Protein AF-A0A163ITI0-F1 (afdb_monomer)

Structure (mmCIF, N/CA/C/O backbone):
data_AF-A0A163ITI0-F1
#
_entry.id   AF-A0A163ITI0-F1
#
loop_
_atom_site.group_PDB
_atom_site.id
_atom_site.type_symbol
_atom_site.label_atom_id
_atom_site.label_alt_id
_atom_site.label_comp_id
_atom_site.label_asym_id
_atom_site.label_entity_id
_atom_site.label_seq_id
_atom_site.pdbx_PDB_ins_code
_atom_site.Cartn_x
_atom_site.Cartn_y
_atom_site.Cartn_z
_atom_site.occupancy
_atom_site.B_iso_or_equiv
_atom_site.auth_seq_id
_atom_site.auth_comp_id
_atom_site.auth_asym_id
_atom_site.auth_atom_id
_atom_site.pdbx_PDB_model_num
ATOM 1 N N . MET A 1 1 ? -30.152 53.449 -7.525 1.00 44.97 1 MET A N 1
ATOM 2 C CA . MET A 1 1 ? -28.685 53.361 -7.345 1.00 44.97 1 MET A CA 1
ATOM 3 C C . MET A 1 1 ? -28.469 52.779 -5.957 1.00 44.97 1 MET A C 1
ATOM 5 O O . MET A 1 1 ? -28.948 53.394 -5.026 1.00 44.97 1 MET A O 1
ATOM 9 N N . SER A 1 2 ? -27.952 51.583 -5.714 1.00 42.44 2 SER A N 1
ATOM 10 C CA . SER A 1 2 ? -26.954 50.768 -6.407 1.00 42.44 2 SER A CA 1
ATOM 11 C C . SER A 1 2 ? -27.201 49.294 -6.042 1.00 42.44 2 SER A C 1
ATOM 13 O O . SER A 1 2 ? -27.380 48.952 -4.875 1.00 42.44 2 SER A O 1
ATOM 15 N N . SER A 1 3 ? -27.246 48.416 -7.046 1.00 41.78 3 SER A N 1
ATOM 16 C CA . SER A 1 3 ? -27.385 46.971 -6.859 1.00 41.78 3 SER A CA 1
ATOM 17 C C . SER A 1 3 ? -26.007 46.345 -6.651 1.00 41.78 3 SER A C 1
ATOM 19 O O . SER A 1 3 ? -25.141 46.485 -7.514 1.00 41.78 3 SER A O 1
ATOM 21 N N . ILE A 1 4 ? -25.803 45.619 -5.556 1.00 54.38 4 ILE A N 1
ATOM 22 C CA . ILE A 1 4 ? -24.587 44.826 -5.344 1.00 54.38 4 ILE A CA 1
ATOM 23 C C . ILE A 1 4 ? -24.942 43.363 -5.613 1.00 54.38 4 ILE A C 1
ATOM 25 O O . ILE A 1 4 ? -25.460 42.658 -4.750 1.00 54.38 4 ILE A O 1
ATOM 29 N N . GLN A 1 5 ? -24.688 42.920 -6.844 1.00 51.12 5 GLN A N 1
ATOM 30 C CA . GLN A 1 5 ? -24.720 41.511 -7.226 1.00 51.12 5 GLN A CA 1
ATOM 31 C C . GLN A 1 5 ? -23.433 40.840 -6.728 1.00 51.12 5 GLN A C 1
ATOM 33 O O . GLN A 1 5 ? -22.336 41.177 -7.168 1.00 51.12 5 GLN A O 1
ATOM 38 N N . ARG A 1 6 ? -23.556 39.886 -5.799 1.00 49.84 6 ARG A N 1
ATOM 39 C CA . ARG A 1 6 ? -22.459 38.980 -5.435 1.00 49.84 6 ARG A CA 1
ATOM 40 C C . ARG A 1 6 ? -22.472 37.796 -6.394 1.00 49.84 6 ARG A C 1
ATOM 42 O O . ARG A 1 6 ? -23.359 36.951 -6.330 1.00 49.84 6 ARG A O 1
ATOM 49 N N . ILE A 1 7 ? -21.474 37.741 -7.266 1.00 50.31 7 ILE A N 1
ATOM 50 C CA . ILE A 1 7 ? -21.169 36.568 -8.083 1.00 50.31 7 ILE A CA 1
ATOM 51 C C . ILE A 1 7 ? -20.469 35.558 -7.169 1.00 50.31 7 ILE A C 1
ATOM 53 O O . ILE A 1 7 ? -19.332 35.766 -6.753 1.00 50.31 7 ILE A O 1
ATOM 57 N N . ALA A 1 8 ? -21.169 34.478 -6.824 1.00 44.38 8 ALA A N 1
ATOM 58 C CA . ALA A 1 8 ? -20.581 33.320 -6.168 1.00 44.38 8 ALA A CA 1
ATOM 59 C C . ALA A 1 8 ? -19.829 32.488 -7.217 1.00 44.38 8 ALA A C 1
ATOM 61 O O . ALA A 1 8 ? -20.427 31.767 -8.016 1.00 44.38 8 ALA A O 1
ATOM 62 N N . SER A 1 9 ? -18.505 32.606 -7.237 1.00 53.34 9 SER A N 1
ATOM 63 C CA . SER A 1 9 ? -17.616 31.758 -8.023 1.00 53.34 9 SER A CA 1
ATOM 64 C C . SER A 1 9 ? -17.445 30.404 -7.326 1.00 53.34 9 SER A C 1
ATOM 66 O O . SER A 1 9 ? -16.703 30.252 -6.357 1.00 53.34 9 SER A O 1
ATOM 68 N N . ALA A 1 10 ? -18.149 29.390 -7.829 1.00 44.25 10 ALA A N 1
ATOM 69 C CA . ALA A 1 10 ? -17.971 28.001 -7.423 1.00 44.25 10 ALA A CA 1
ATOM 70 C C . ALA A 1 10 ? -16.633 27.465 -7.961 1.00 44.25 10 ALA A C 1
ATOM 72 O O . ALA A 1 10 ? -16.550 26.905 -9.056 1.00 44.25 10 ALA A O 1
ATOM 73 N N . CYS A 1 11 ? -15.568 27.652 -7.184 1.00 44.47 11 CYS A N 1
ATOM 74 C CA . CYS A 1 11 ? -14.268 27.049 -7.441 1.00 44.47 11 CYS A CA 1
ATOM 75 C C . CYS A 1 11 ? -14.352 25.552 -7.095 1.00 44.47 11 CYS A C 1
ATOM 77 O O . CYS A 1 11 ? -14.373 25.167 -5.925 1.00 44.47 11 CYS A O 1
ATOM 79 N N . ARG A 1 12 ? -14.473 24.700 -8.120 1.00 46.91 12 ARG A N 1
ATOM 80 C CA . ARG A 1 12 ? -14.501 23.238 -7.973 1.00 46.91 12 ARG A CA 1
ATOM 81 C C . ARG A 1 12 ? -13.137 22.766 -7.483 1.00 46.91 12 ARG A C 1
ATOM 83 O O . ARG A 1 12 ? -12.190 22.640 -8.252 1.00 46.91 12 ARG A O 1
ATOM 90 N N . HIS A 1 13 ? -13.052 22.510 -6.186 1.00 45.22 13 HIS A N 1
ATOM 91 C CA . HIS A 1 13 ? -11.902 21.889 -5.555 1.00 45.22 13 HIS A CA 1
ATOM 92 C C . HIS A 1 13 ? -11.850 20.416 -5.985 1.00 45.22 13 HIS A C 1
ATOM 94 O O . HIS A 1 13 ? -12.590 19.570 -5.483 1.00 45.22 13 HIS A O 1
ATOM 100 N N . THR A 1 14 ? -11.004 20.101 -6.964 1.00 48.88 14 THR A N 1
ATOM 101 C CA . THR A 1 14 ? -10.663 18.723 -7.320 1.00 48.88 14 THR A CA 1
ATOM 102 C C . THR A 1 14 ? -9.902 18.091 -6.158 1.00 48.88 14 THR A C 1
ATOM 104 O O . THR A 1 14 ? -8.686 18.245 -6.043 1.00 48.88 14 THR A O 1
ATOM 107 N N . GLN A 1 15 ? -10.620 17.383 -5.283 1.00 42.44 15 GLN A N 1
ATOM 108 C CA . GLN A 1 15 ? -10.030 16.490 -4.290 1.00 42.44 15 GLN A CA 1
ATOM 109 C C . GLN A 1 15 ? -9.325 15.341 -5.015 1.00 42.44 15 GLN A C 1
ATOM 111 O O . GLN A 1 15 ? -9.915 14.309 -5.338 1.00 42.44 15 GLN A O 1
ATOM 116 N N . TRP A 1 16 ? -8.027 15.504 -5.242 1.00 42.72 16 TRP A N 1
ATOM 117 C CA . TRP A 1 16 ? -7.148 14.363 -5.418 1.00 42.72 16 TRP A CA 1
ATOM 118 C C . TRP A 1 16 ? -7.155 13.602 -4.096 1.00 42.72 16 TRP A C 1
ATOM 120 O O . TRP A 1 16 ? -6.508 14.007 -3.130 1.00 42.72 16 TRP A O 1
ATOM 130 N N . LYS A 1 17 ? -7.928 12.510 -4.041 1.00 43.97 17 LYS A N 1
ATOM 131 C CA . LYS A 1 17 ? -7.795 11.485 -3.006 1.00 4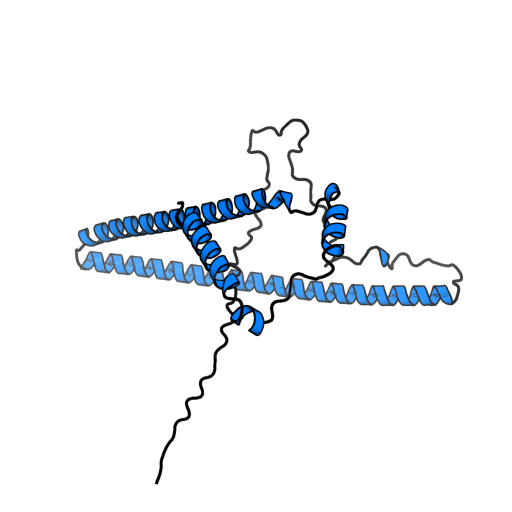3.97 17 LYS A CA 1
ATOM 132 C C . LYS A 1 17 ? -6.342 11.025 -3.020 1.00 43.97 17 LYS A C 1
ATOM 134 O O . LYS A 1 17 ? -5.954 10.177 -3.824 1.00 43.97 17 LYS A O 1
ATOM 139 N N . GLN A 1 18 ? -5.543 11.594 -2.123 1.00 46.53 18 GLN A N 1
ATOM 140 C CA . GLN A 1 18 ? -4.297 10.991 -1.701 1.00 46.53 18 GLN A CA 1
ATOM 141 C C . GLN A 1 18 ? -4.682 9.612 -1.178 1.00 46.53 18 GLN A C 1
ATOM 143 O O . GLN A 1 18 ? -5.297 9.476 -0.121 1.00 46.53 18 GLN A O 1
ATOM 148 N N . ARG A 1 19 ? -4.397 8.575 -1.973 1.00 42.09 19 ARG A N 1
ATOM 149 C CA . ARG A 1 19 ? -4.328 7.218 -1.450 1.00 42.09 19 ARG A CA 1
ATOM 150 C C . ARG A 1 19 ? -3.313 7.303 -0.327 1.00 42.09 19 ARG A C 1
ATOM 152 O O . ARG A 1 19 ? -2.129 7.498 -0.595 1.00 42.09 19 ARG A O 1
ATOM 159 N N . GLY A 1 20 ? -3.803 7.240 0.906 1.00 35.75 20 GLY A N 1
ATOM 160 C CA . GLY A 1 20 ? -2.971 7.074 2.076 1.00 35.75 20 GLY A CA 1
ATOM 161 C C . GLY A 1 20 ? -2.151 5.817 1.858 1.00 35.75 20 GLY A C 1
ATOM 162 O O . GLY A 1 20 ? -2.625 4.707 2.079 1.00 35.75 20 GLY A O 1
ATOM 163 N N . PHE A 1 21 ? -0.918 5.992 1.391 1.00 39.75 21 PHE A N 1
ATOM 164 C CA . PHE A 1 21 ? 0.147 5.097 1.774 1.00 39.75 21 PHE A CA 1
ATOM 165 C C . PHE A 1 21 ? 0.233 5.268 3.280 1.00 39.75 21 PHE A C 1
ATOM 167 O O . PHE A 1 21 ? 0.839 6.217 3.773 1.00 39.75 21 PHE A O 1
ATOM 174 N N . SER A 1 22 ? -0.459 4.391 4.006 1.00 39.81 22 SER A N 1
ATOM 175 C CA . SER A 1 22 ? -0.155 4.154 5.401 1.00 39.81 22 SER A CA 1
ATOM 176 C C . SER A 1 22 ? 1.344 3.904 5.446 1.00 39.81 22 SER A C 1
ATOM 178 O O . SER A 1 22 ? 1.828 2.872 4.973 1.00 39.81 22 SER A O 1
ATOM 180 N N . SER A 1 23 ? 2.087 4.877 5.961 1.00 40.44 23 SER A N 1
ATOM 181 C CA . SER A 1 23 ? 3.440 4.682 6.437 1.00 40.44 23 SER A CA 1
ATOM 182 C C . SER A 1 23 ? 3.335 3.787 7.668 1.00 40.44 23 SER A C 1
ATOM 184 O O . SER A 1 23 ? 3.513 4.225 8.801 1.00 40.44 23 SER A O 1
ATOM 186 N N . THR A 1 24 ? 3.017 2.510 7.453 1.00 38.66 24 THR A N 1
ATOM 187 C CA . THR A 1 24 ? 3.634 1.472 8.259 1.00 38.66 24 THR A CA 1
ATOM 188 C C . THR A 1 24 ? 5.115 1.734 8.108 1.00 38.66 24 THR A C 1
ATOM 190 O O . THR A 1 24 ? 5.678 1.540 7.028 1.00 38.66 24 THR A O 1
ATOM 193 N N . SER A 1 25 ? 5.711 2.272 9.169 1.00 38.50 25 SER A N 1
ATOM 194 C CA . SER A 1 25 ? 7.125 2.117 9.437 1.00 38.50 25 SER A CA 1
ATOM 195 C C . SER A 1 25 ? 7.446 0.671 9.093 1.00 38.50 25 SER A C 1
ATOM 197 O O . SER A 1 25 ? 7.033 -0.251 9.798 1.00 38.50 25 SER A O 1
ATOM 199 N N . ILE A 1 26 ? 8.106 0.462 7.958 1.00 40.72 26 ILE A N 1
ATOM 200 C CA . ILE A 1 26 ? 8.794 -0.786 7.689 1.00 40.72 26 ILE A CA 1
ATOM 201 C C . ILE A 1 26 ? 9.968 -0.729 8.660 1.00 40.72 26 ILE A C 1
ATOM 203 O O . ILE A 1 26 ? 11.090 -0.391 8.286 1.00 40.72 26 ILE A O 1
ATOM 207 N N . SER A 1 27 ? 9.689 -0.983 9.943 1.00 39.75 27 SER A N 1
ATOM 208 C CA . SER A 1 27 ? 10.695 -1.521 10.825 1.00 39.75 27 SER A CA 1
ATOM 209 C C . SER A 1 27 ? 11.109 -2.796 10.117 1.00 39.75 27 SER A C 1
ATOM 211 O O . SER A 1 27 ? 10.376 -3.776 10.000 1.00 39.75 27 SER A O 1
ATOM 213 N N . LEU A 1 28 ? 12.282 -2.721 9.509 1.00 40.09 28 LEU A N 1
ATOM 214 C CA . LEU A 1 28 ? 12.970 -3.823 8.876 1.00 40.09 28 LEU A CA 1
ATOM 215 C C . LEU A 1 28 ? 13.436 -4.797 9.972 1.00 40.09 28 LEU A C 1
ATOM 217 O O . LEU A 1 28 ? 14.575 -5.245 9.969 1.00 40.09 28 LEU A O 1
ATOM 221 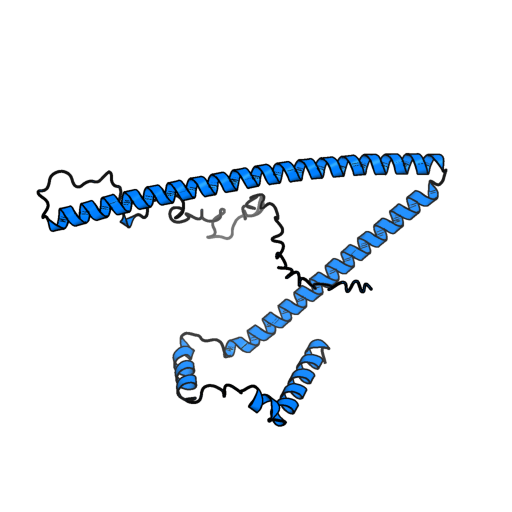N N . GLN A 1 29 ? 12.541 -5.212 10.873 1.00 41.09 29 GLN A N 1
ATOM 222 C CA . GLN A 1 29 ? 12.529 -6.599 11.290 1.00 41.09 29 GLN A CA 1
ATOM 223 C C . GLN A 1 29 ? 12.143 -7.381 10.037 1.00 41.09 29 GLN A C 1
ATOM 225 O O . GLN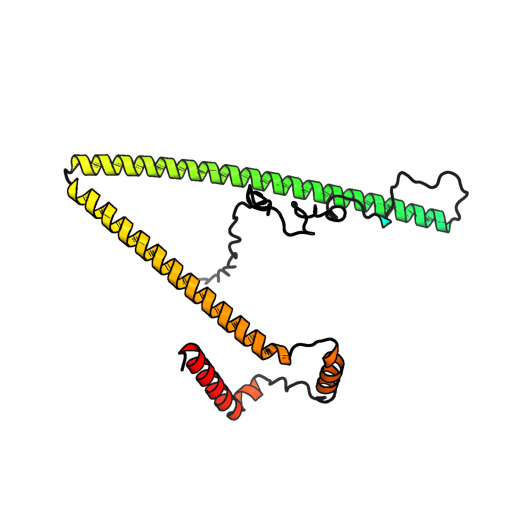 A 1 29 ? 10.996 -7.752 9.807 1.00 41.09 29 GLN A O 1
ATOM 230 N N . LYS A 1 30 ? 13.149 -7.620 9.185 1.00 49.00 30 LYS A N 1
ATOM 231 C CA . LYS A 1 30 ? 13.245 -8.891 8.483 1.00 49.00 30 LYS A CA 1
ATOM 232 C C . LYS A 1 30 ? 13.014 -9.933 9.569 1.00 49.00 30 LYS A C 1
ATOM 234 O O . LYS A 1 30 ? 13.948 -10.271 10.288 1.00 49.00 30 LYS A O 1
ATOM 239 N N . GLN A 1 31 ? 11.772 -10.379 9.718 1.00 49.03 31 GLN A N 1
ATOM 240 C CA . GLN A 1 31 ? 11.495 -11.685 10.267 1.00 49.03 31 GLN A CA 1
ATOM 241 C C . GLN A 1 31 ? 12.322 -12.609 9.386 1.00 49.03 31 GLN A C 1
ATOM 243 O O . GLN A 1 31 ? 12.009 -12.839 8.216 1.00 49.03 31 GLN A O 1
ATOM 248 N N . GLN A 1 32 ? 13.494 -12.980 9.891 1.00 53.38 32 GLN A N 1
ATOM 249 C CA . GLN A 1 32 ? 14.241 -14.078 9.339 1.00 53.38 32 GLN A CA 1
ATOM 250 C C . GLN A 1 32 ? 13.249 -15.227 9.447 1.00 53.38 32 GLN A C 1
ATOM 252 O O . GLN A 1 32 ? 12.854 -15.597 10.547 1.00 53.38 32 GLN A O 1
ATOM 257 N N . GLN A 1 33 ? 12.740 -15.689 8.307 1.00 60.38 33 GLN A N 1
ATOM 258 C CA . GLN A 1 33 ? 11.989 -16.932 8.220 1.00 60.38 33 GLN A CA 1
ATOM 259 C C . GLN A 1 33 ? 12.988 -18.054 8.511 1.00 60.38 33 GLN A C 1
ATOM 261 O O . GLN A 1 33 ? 13.465 -18.735 7.609 1.00 60.38 33 GLN A O 1
ATOM 266 N N . GLN A 1 34 ? 13.433 -18.121 9.758 1.00 68.25 34 GLN A N 1
ATOM 267 C CA . GLN A 1 34 ? 14.149 -19.242 10.315 1.00 68.25 34 GLN A CA 1
ATOM 268 C C . GLN A 1 34 ? 13.091 -20.230 10.777 1.00 68.25 34 GLN A C 1
ATOM 270 O O . GLN A 1 34 ? 11.987 -19.844 11.178 1.00 68.25 34 GLN A O 1
ATOM 275 N N . TYR A 1 35 ? 13.423 -21.510 10.694 1.00 79.25 35 TYR A N 1
ATOM 276 C CA . TYR A 1 35 ? 12.679 -22.511 11.436 1.00 79.25 35 TYR A CA 1
ATOM 277 C C . TYR A 1 35 ? 12.700 -22.113 12.918 1.00 79.25 35 TYR A C 1
ATOM 279 O O . TYR A 1 35 ? 13.694 -21.563 13.398 1.00 79.25 35 TYR A O 1
ATOM 287 N N . GLY A 1 36 ? 11.577 -22.308 13.614 1.00 79.69 36 GLY A N 1
ATOM 288 C CA . GLY A 1 36 ? 11.498 -22.014 15.043 1.00 79.69 36 GLY A CA 1
ATOM 289 C C . GLY A 1 36 ? 12.604 -22.746 15.803 1.00 79.69 36 GLY A C 1
ATOM 290 O O . GLY A 1 36 ? 13.031 -23.826 15.396 1.00 79.69 36 GLY A O 1
ATOM 291 N N . GLU A 1 37 ? 13.081 -22.155 16.894 1.00 82.50 37 GLU A N 1
ATOM 292 C CA . GLU A 1 37 ? 14.122 -22.749 17.734 1.00 82.50 37 GLU A CA 1
ATOM 293 C C . GLU A 1 37 ? 13.729 -24.187 18.135 1.00 82.50 37 GLU A C 1
ATOM 295 O O . GLU A 1 37 ? 12.633 -24.422 18.642 1.00 82.50 37 GLU A O 1
ATOM 300 N N . GLY A 1 38 ? 14.584 -25.169 17.822 1.00 83.75 38 GLY A N 1
ATOM 301 C CA . GLY A 1 38 ? 14.320 -26.598 18.053 1.00 83.75 38 GLY A CA 1
ATOM 302 C C . GLY A 1 38 ? 13.661 -27.368 16.896 1.00 83.75 38 GLY A C 1
ATOM 303 O O . GLY A 1 38 ? 13.573 -28.593 16.968 1.00 83.75 38 GLY A O 1
ATOM 304 N N . PHE A 1 39 ? 13.252 -26.708 15.807 1.00 83.31 39 PHE A N 1
ATOM 305 C CA . PHE A 1 39 ? 12.750 -27.385 14.605 1.00 83.31 39 PHE A CA 1
ATOM 306 C C . PHE A 1 39 ? 13.846 -27.528 13.548 1.00 83.31 39 PHE A C 1
ATOM 308 O O . PHE A 1 39 ? 14.354 -26.541 13.020 1.00 83.31 39 PHE A O 1
ATOM 315 N N . ALA A 1 40 ? 14.184 -28.773 13.207 1.00 84.00 40 ALA A N 1
ATOM 316 C CA . ALA A 1 40 ? 15.111 -29.059 12.119 1.00 84.00 40 ALA A CA 1
ATOM 317 C C . A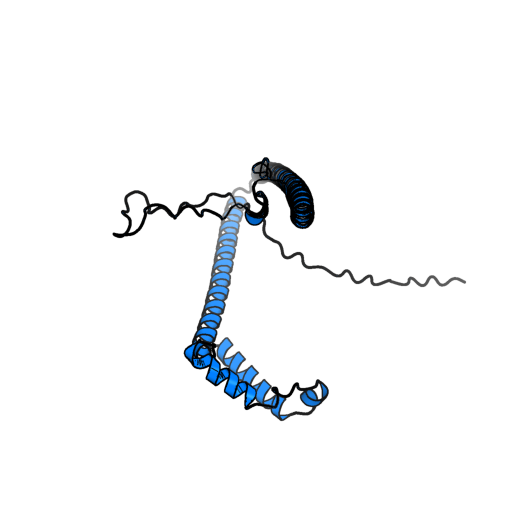LA A 1 40 ? 14.452 -28.785 10.750 1.00 84.00 40 ALA A C 1
ATOM 319 O O . ALA A 1 40 ? 13.269 -29.094 10.563 1.00 84.00 40 ALA A O 1
ATOM 320 N N . PRO A 1 41 ? 15.201 -28.252 9.769 1.00 85.62 41 PRO A N 1
ATOM 321 C CA . PRO A 1 41 ? 14.702 -28.072 8.415 1.00 85.62 41 PRO A CA 1
ATOM 322 C C . PRO A 1 41 ? 14.396 -29.440 7.773 1.00 85.62 41 PRO A C 1
ATOM 324 O O . PRO A 1 41 ? 15.043 -30.446 8.090 1.00 85.62 41 PRO A O 1
ATOM 327 N N . PRO A 1 42 ? 13.467 -29.507 6.805 1.00 87.94 42 PRO A N 1
ATOM 328 C CA . PRO A 1 42 ? 13.273 -30.701 5.991 1.00 87.94 42 PRO A CA 1
ATOM 329 C C . PRO A 1 42 ? 14.582 -31.109 5.302 1.00 87.94 42 PRO A C 1
ATOM 331 O O . PRO A 1 42 ? 15.342 -30.252 4.841 1.00 87.94 42 PRO A O 1
ATOM 334 N N . LYS A 1 43 ? 14.840 -32.420 5.189 1.00 86.81 43 LYS A N 1
ATOM 335 C CA . LYS A 1 43 ? 16.047 -32.949 4.530 1.00 86.81 43 LYS A CA 1
ATOM 336 C C . LYS A 1 43 ? 16.184 -32.350 3.120 1.00 86.81 43 LYS A C 1
ATOM 338 O O . LYS A 1 43 ? 15.293 -32.510 2.293 1.00 86.81 43 LYS A O 1
ATOM 343 N N . GLY A 1 44 ? 17.296 -31.657 2.862 1.00 84.50 44 GLY A N 1
ATOM 344 C CA . GLY A 1 44 ? 17.583 -30.986 1.584 1.00 84.50 44 GLY A CA 1
ATOM 345 C C . GLY A 1 44 ? 17.259 -29.484 1.534 1.00 84.50 44 GLY A C 1
ATOM 346 O O . GLY A 1 44 ? 17.6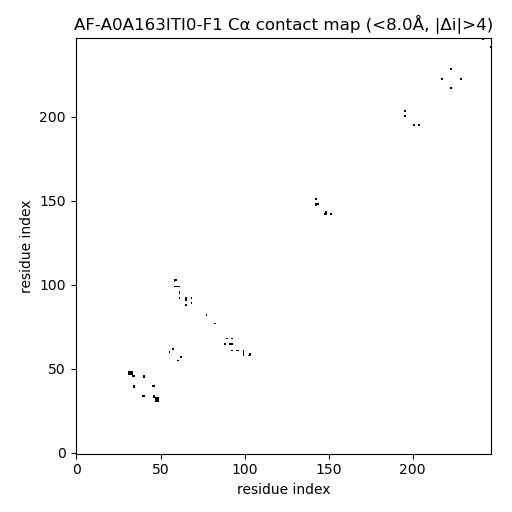51 -28.819 0.575 1.00 84.50 44 GLY A O 1
ATOM 347 N N . SER A 1 45 ? 16.606 -28.922 2.557 1.00 81.75 45 SER A N 1
ATOM 348 C CA . SER A 1 45 ? 16.418 -27.471 2.705 1.00 81.75 45 SER A CA 1
ATOM 349 C C . SER A 1 45 ? 17.591 -26.829 3.453 1.00 81.75 45 SER A C 1
ATOM 351 O O . SER A 1 45 ? 18.241 -27.457 4.282 1.00 81.75 45 SER A O 1
ATOM 353 N N . ARG A 1 46 ? 17.849 -25.544 3.183 1.00 75.31 46 ARG A N 1
ATOM 354 C CA . ARG A 1 46 ? 18.774 -24.717 3.977 1.00 75.31 46 ARG A CA 1
ATOM 355 C C . ARG A 1 46 ? 18.044 -24.111 5.178 1.00 75.31 46 ARG A C 1
ATOM 357 O O . ARG A 1 46 ? 16.879 -23.746 5.045 1.00 75.31 46 ARG A O 1
ATOM 364 N N . ASP A 1 47 ? 18.754 -23.944 6.294 1.00 74.88 47 ASP A N 1
ATOM 365 C CA . ASP A 1 47 ? 18.258 -23.262 7.506 1.00 74.88 47 ASP A CA 1
ATOM 366 C C . ASP A 1 47 ? 18.023 -21.766 7.309 1.00 74.88 47 ASP A C 1
ATOM 368 O O . ASP A 1 47 ? 17.225 -21.136 7.997 1.00 74.88 47 ASP A O 1
ATOM 372 N N . THR A 1 48 ? 18.744 -21.176 6.358 1.00 73.69 48 THR A N 1
ATOM 373 C CA . THR A 1 48 ? 18.711 -19.743 6.093 1.00 73.69 48 THR A CA 1
ATOM 374 C C . THR A 1 48 ? 18.211 -19.469 4.686 1.00 73.69 48 THR A C 1
ATOM 376 O O . THR A 1 48 ? 18.554 -20.154 3.715 1.00 73.69 48 THR A O 1
ATOM 379 N N . THR A 1 49 ? 17.409 -18.413 4.553 1.00 76.12 49 THR A N 1
ATOM 380 C CA . THR A 1 49 ? 17.016 -17.894 3.244 1.00 76.12 49 THR A CA 1
ATOM 381 C C . THR A 1 49 ? 18.271 -17.519 2.459 1.00 76.12 49 THR A C 1
ATOM 383 O O . THR A 1 49 ? 19.133 -16.810 2.986 1.00 76.12 49 THR A O 1
ATOM 386 N N . LYS A 1 50 ? 18.370 -17.953 1.195 1.00 76.44 50 LYS A N 1
ATOM 387 C CA . LYS A 1 50 ? 19.491 -17.596 0.311 1.00 76.44 50 LYS A CA 1
ATOM 388 C C . LYS A 1 50 ? 19.688 -16.074 0.354 1.00 76.44 50 LYS A C 1
ATOM 390 O O . LYS A 1 50 ? 18.717 -15.355 0.096 1.00 76.44 50 LYS A O 1
ATOM 395 N N . PRO A 1 51 ? 20.898 -15.562 0.654 1.00 69.19 51 PRO A N 1
ATOM 396 C CA . PRO A 1 51 ? 21.128 -14.130 0.609 1.00 69.19 51 PRO A CA 1
ATOM 397 C C . PRO A 1 51 ? 20.775 -13.669 -0.800 1.00 69.19 51 PRO A C 1
ATOM 399 O O . PRO A 1 51 ? 21.331 -14.155 -1.789 1.00 69.19 51 PRO A O 1
ATOM 402 N N . VAL A 1 52 ? 19.795 -12.771 -0.900 1.00 70.19 52 VAL A N 1
ATOM 403 C CA . VAL A 1 52 ? 19.459 -12.130 -2.165 1.00 70.19 52 VAL A CA 1
ATOM 404 C C . VAL A 1 52 ? 20.670 -11.276 -2.519 1.00 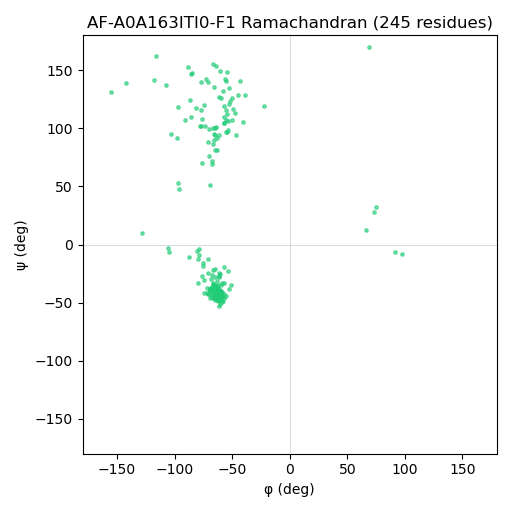70.19 52 VAL A C 1
ATOM 406 O O . VAL A 1 52 ? 20.769 -10.118 -2.109 1.00 70.19 52 VAL A O 1
ATOM 409 N N . HIS A 1 53 ? 21.620 -11.857 -3.256 1.00 53.91 53 HIS A N 1
ATOM 410 C CA . HIS A 1 53 ? 22.625 -11.115 -3.998 1.00 53.91 53 HIS A CA 1
ATOM 411 C C . HIS A 1 53 ? 21.860 -10.317 -5.042 1.00 53.91 53 HIS A C 1
ATOM 413 O O . HIS A 1 53 ? 21.697 -10.727 -6.192 1.00 53.91 53 HIS A O 1
ATOM 419 N N . ARG A 1 54 ? 21.317 -9.177 -4.610 1.00 56.72 54 ARG A N 1
ATOM 420 C CA . ARG A 1 54 ? 20.810 -8.161 -5.511 1.00 56.72 54 ARG A CA 1
ATOM 421 C C . ARG A 1 54 ? 21.987 -7.877 -6.433 1.00 56.72 54 ARG A C 1
ATOM 423 O O . ARG A 1 54 ? 23.022 -7.397 -5.966 1.00 56.72 54 ARG A O 1
ATOM 430 N N . ARG A 1 55 ? 21.847 -8.248 -7.712 1.00 57.19 55 ARG A N 1
ATOM 431 C CA . ARG A 1 55 ? 22.728 -7.779 -8.788 1.00 57.19 55 ARG A CA 1
ATOM 432 C C . ARG A 1 55 ? 23.014 -6.313 -8.484 1.00 57.19 55 ARG A C 1
ATOM 434 O O . ARG A 1 55 ? 22.065 -5.609 -8.131 1.00 57.19 55 ARG A O 1
ATOM 441 N N . ARG A 1 56 ? 24.305 -5.954 -8.476 1.00 59.03 56 ARG A N 1
ATOM 442 C CA . ARG A 1 56 ? 24.862 -4.665 -8.026 1.00 59.03 56 ARG A CA 1
ATOM 443 C C . ARG A 1 56 ? 23.793 -3.577 -8.071 1.00 59.03 56 ARG A C 1
ATOM 445 O O . ARG A 1 56 ? 23.212 -3.371 -9.134 1.00 59.03 56 ARG A O 1
ATOM 452 N N . ARG A 1 57 ? 23.464 -2.970 -6.921 1.00 61.53 57 ARG A N 1
ATOM 453 C CA . ARG A 1 57 ? 22.379 -1.981 -6.830 1.00 61.53 57 ARG A CA 1
ATOM 454 C C . ARG A 1 57 ? 22.554 -0.991 -7.982 1.00 61.53 57 ARG A C 1
ATOM 456 O O . ARG A 1 57 ? 23.546 -0.269 -8.019 1.00 61.53 57 ARG A O 1
ATOM 463 N N . ILE A 1 58 ? 21.616 -1.007 -8.929 1.00 61.12 58 ILE A N 1
ATOM 464 C CA . ILE A 1 58 ? 21.702 -0.208 -10.163 1.00 61.12 58 ILE A CA 1
ATOM 465 C C . ILE A 1 58 ? 21.843 1.280 -9.803 1.00 61.12 58 ILE A C 1
ATOM 467 O O . ILE A 1 58 ? 22.586 2.002 -10.446 1.00 61.12 58 ILE A O 1
ATOM 471 N N . ALA A 1 59 ? 21.223 1.689 -8.692 1.00 62.91 59 ALA A N 1
ATOM 472 C CA . ALA A 1 59 ? 21.296 3.035 -8.131 1.00 62.91 59 ALA A CA 1
ATOM 473 C C . ALA A 1 59 ? 22.681 3.457 -7.601 1.00 62.91 59 ALA A C 1
ATOM 475 O O . ALA A 1 59 ? 22.930 4.645 -7.454 1.00 62.91 59 ALA A O 1
ATOM 476 N N . THR A 1 60 ? 23.571 2.519 -7.258 1.00 66.19 60 THR A N 1
ATOM 477 C CA . THR A 1 60 ? 24.834 2.835 -6.559 1.00 66.19 60 THR A CA 1
ATOM 478 C C . THR A 1 60 ? 26.062 2.252 -7.245 1.00 66.19 60 THR A C 1
ATOM 480 O O . THR A 1 60 ? 27.137 2.220 -6.650 1.00 66.19 60 THR A O 1
ATOM 483 N N . SER A 1 61 ? 25.928 1.723 -8.460 1.00 73.19 61 SER A N 1
ATOM 484 C CA . SER A 1 61 ? 27.064 1.145 -9.172 1.00 73.19 61 SER A CA 1
ATOM 485 C C . SER A 1 61 ? 27.010 1.445 -10.659 1.00 73.19 61 SER A C 1
ATOM 487 O O . SER A 1 61 ? 25.957 1.368 -11.287 1.00 73.19 61 SER A O 1
ATOM 489 N N . ILE A 1 62 ? 28.176 1.766 -11.214 1.00 73.38 62 ILE A N 1
ATOM 490 C CA . ILE A 1 62 ? 28.339 2.006 -12.644 1.00 73.38 62 ILE A CA 1
ATOM 491 C C . ILE A 1 62 ? 28.076 0.685 -13.391 1.00 73.38 62 ILE A C 1
ATOM 493 O O . ILE A 1 62 ? 28.559 -0.372 -12.955 1.00 73.38 62 ILE A O 1
ATOM 497 N N . PRO A 1 63 ? 27.316 0.709 -14.500 1.00 72.56 63 PRO A N 1
ATOM 498 C CA . PRO A 1 63 ? 27.071 -0.472 -15.314 1.00 72.56 63 PRO A CA 1
ATOM 499 C C . PRO A 1 63 ? 28.366 -1.179 -15.731 1.00 72.56 63 PRO A C 1
ATOM 501 O O . PRO A 1 63 ? 29.314 -0.553 -16.199 1.00 72.56 63 PRO A O 1
ATOM 504 N N . SER A 1 64 ? 28.396 -2.509 -15.616 1.00 69.62 64 SER A N 1
ATOM 505 C CA . SER A 1 64 ? 29.596 -3.315 -15.894 1.00 69.62 64 SER A CA 1
ATOM 506 C C . SER A 1 64 ? 30.116 -3.186 -17.330 1.00 69.62 64 SER A C 1
ATOM 508 O O . SER A 1 64 ? 31.306 -3.373 -17.558 1.00 69.62 64 SER A O 1
ATOM 510 N N . HIS A 1 65 ? 29.248 -2.847 -18.287 1.00 66.19 65 HIS A N 1
ATOM 511 C CA . HIS A 1 65 ? 29.601 -2.666 -19.697 1.00 66.19 65 HIS A CA 1
ATOM 512 C C . HIS A 1 65 ? 30.350 -1.353 -19.986 1.00 66.19 65 HIS A C 1
ATOM 514 O O . HIS A 1 65 ? 30.968 -1.238 -21.041 1.00 66.19 65 HIS A O 1
ATOM 520 N N . LEU A 1 66 ? 30.330 -0.377 -19.069 1.00 68.00 66 LEU A N 1
ATOM 521 C CA . LEU A 1 66 ? 31.167 0.825 -19.174 1.00 68.00 66 LEU A CA 1
ATOM 522 C C . LEU A 1 66 ? 32.622 0.557 -18.746 1.00 68.00 66 LEU A C 1
ATOM 524 O O . LEU A 1 66 ? 33.496 1.379 -19.011 1.00 68.00 66 LEU A O 1
ATOM 528 N N . GLY A 1 67 ? 32.894 -0.624 -18.175 1.00 64.19 67 GLY A N 1
ATOM 529 C CA . GLY A 1 67 ? 34.219 -1.039 -17.725 1.00 64.19 67 GLY A CA 1
ATOM 530 C C . GLY A 1 67 ? 34.712 -0.247 -16.512 1.00 64.19 67 GLY A C 1
ATOM 531 O O . GLY A 1 67 ? 34.125 0.749 -16.101 1.00 64.19 67 GLY A O 1
ATOM 532 N N . ASN A 1 68 ? 35.815 -0.697 -15.917 1.00 65.88 68 ASN A N 1
ATOM 533 C CA . ASN A 1 68 ? 36.536 0.121 -14.947 1.00 65.88 68 ASN A CA 1
ATOM 534 C C . ASN A 1 68 ? 37.422 1.089 -15.736 1.00 65.88 68 ASN A C 1
ATOM 536 O O . ASN A 1 68 ? 38.337 0.626 -16.415 1.00 65.88 68 ASN A O 1
ATOM 540 N N . ALA A 1 69 ? 37.204 2.402 -15.607 1.00 61.66 69 ALA A N 1
ATOM 541 C CA . ALA A 1 69 ? 38.052 3.422 -16.241 1.00 61.66 69 ALA A CA 1
ATOM 542 C C . ALA A 1 69 ? 39.556 3.264 -15.918 1.00 61.66 69 ALA A C 1
ATOM 544 O O . ALA A 1 69 ? 40.400 3.688 -16.693 1.00 61.66 69 ALA A O 1
ATOM 545 N N . ALA A 1 70 ? 39.894 2.600 -14.805 1.00 61.50 70 ALA A N 1
ATOM 546 C CA . ALA A 1 70 ? 41.269 2.304 -14.400 1.00 61.50 70 ALA A CA 1
ATOM 547 C C . ALA A 1 70 ? 41.979 1.241 -15.265 1.00 61.50 70 ALA A C 1
ATOM 549 O O . ALA A 1 70 ? 43.189 1.086 -15.157 1.00 61.50 70 ALA A O 1
ATOM 550 N N . LYS A 1 71 ? 41.256 0.503 -16.119 1.00 64.12 71 LYS A N 1
ATOM 551 C CA . LYS A 1 71 ? 41.846 -0.385 -17.133 1.00 64.12 71 LYS A CA 1
ATOM 552 C C . LYS A 1 71 ? 41.904 0.332 -18.483 1.00 64.12 71 LYS A C 1
ATOM 554 O O . LYS A 1 71 ? 41.365 -0.167 -19.470 1.00 64.12 71 LYS A O 1
ATOM 559 N N . ALA A 1 72 ? 42.487 1.527 -18.512 1.00 60.34 72 ALA A N 1
ATOM 560 C CA . ALA A 1 72 ? 42.918 2.111 -19.773 1.00 60.34 72 ALA A CA 1
ATOM 561 C C . ALA A 1 72 ? 43.932 1.138 -20.392 1.00 60.34 72 ALA A C 1
ATOM 563 O O . ALA A 1 72 ? 44.854 0.689 -19.712 1.00 60.34 72 ALA A O 1
ATOM 564 N N . SER A 1 73 ? 43.700 0.725 -21.634 1.00 61.12 73 SER A N 1
ATOM 565 C CA . SER A 1 73 ? 44.633 -0.088 -22.409 1.00 61.12 73 SER A CA 1
ATOM 566 C C . SER A 1 73 ? 45.904 0.721 -22.625 1.00 61.12 73 SER A C 1
ATOM 568 O O . SER A 1 73 ? 45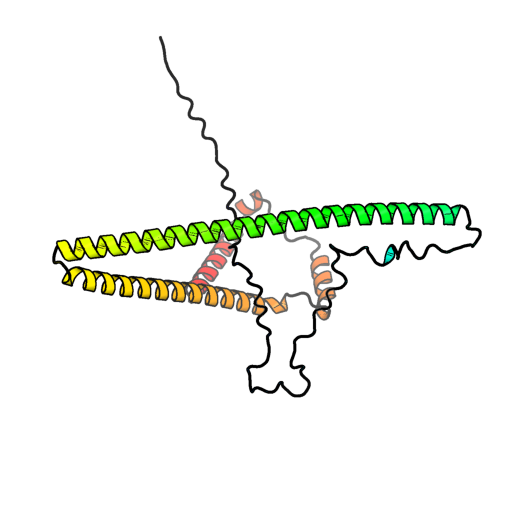.976 1.525 -23.548 1.00 61.12 73 SER A O 1
ATOM 570 N N . ALA A 1 74 ? 46.862 0.555 -21.719 1.00 59.81 74 ALA A N 1
ATOM 571 C CA . ALA A 1 74 ? 48.167 1.175 -21.813 1.00 59.81 74 ALA A CA 1
ATOM 572 C C . ALA A 1 74 ? 48.876 0.687 -23.092 1.00 59.81 74 ALA A C 1
ATOM 574 O O . ALA A 1 74 ? 48.983 -0.515 -23.337 1.00 59.81 74 ALA A O 1
ATOM 575 N N . ASP A 1 75 ? 49.321 1.660 -23.886 1.00 61.16 75 ASP A N 1
ATOM 576 C CA . ASP A 1 75 ? 50.486 1.595 -24.776 1.00 61.16 75 ASP A CA 1
ATOM 577 C C . ASP A 1 75 ? 50.401 0.806 -26.095 1.00 61.16 75 ASP A C 1
ATOM 579 O O . ASP A 1 75 ? 51.417 0.332 -26.601 1.00 61.16 75 ASP A O 1
ATOM 583 N N . LEU A 1 76 ? 49.230 0.743 -26.738 1.00 69.31 76 LEU A N 1
ATOM 584 C CA . LEU A 1 76 ? 49.142 0.348 -28.154 1.00 69.31 76 LEU A CA 1
ATOM 585 C C . LEU A 1 76 ? 48.823 1.566 -29.038 1.00 69.31 76 LEU A C 1
ATOM 587 O O . LEU A 1 76 ? 47.951 2.351 -28.667 1.00 69.31 76 LEU A O 1
ATOM 591 N N . PRO A 1 77 ? 49.471 1.742 -30.209 1.00 72.00 77 PRO A N 1
ATOM 592 C CA . PRO A 1 77 ? 49.125 2.809 -31.144 1.00 72.00 77 PRO A CA 1
ATOM 593 C C . PRO A 1 77 ? 47.709 2.563 -31.679 1.00 72.00 77 PRO A C 1
ATOM 595 O O . PRO A 1 77 ? 47.477 1.709 -32.537 1.00 72.00 77 PRO A O 1
ATOM 598 N N . LEU A 1 78 ? 46.739 3.277 -31.113 1.00 73.25 78 LEU A N 1
ATOM 599 C CA . LEU A 1 78 ? 45.330 3.108 -31.430 1.00 73.25 78 LEU A CA 1
ATOM 600 C C . LEU A 1 78 ? 44.990 3.777 -32.765 1.00 73.25 78 LEU A C 1
ATOM 602 O O . LEU A 1 78 ? 45.429 4.877 -33.094 1.00 73.25 78 LEU A O 1
ATOM 606 N N . SER A 1 79 ? 44.149 3.107 -33.550 1.00 85.88 79 SER A N 1
ATOM 607 C CA . SER A 1 79 ? 43.576 3.680 -34.770 1.00 85.88 79 SER A CA 1
ATOM 608 C C . SER A 1 79 ? 42.745 4.933 -34.430 1.00 85.88 79 SER A C 1
ATOM 610 O O . SER A 1 79 ? 42.078 4.941 -33.391 1.00 85.88 79 SER A O 1
ATOM 612 N N . PRO A 1 80 ? 42.639 5.949 -35.312 1.00 88.50 80 PRO A N 1
ATOM 613 C CA . PRO A 1 80 ? 41.780 7.120 -35.079 1.00 88.50 80 PRO A CA 1
ATOM 614 C C . PRO A 1 80 ? 40.335 6.760 -34.692 1.00 88.50 80 PRO A C 1
ATOM 616 O O . PRO A 1 80 ? 39.716 7.396 -33.838 1.00 88.50 80 PRO A O 1
ATOM 619 N N . LYS A 1 81 ? 39.798 5.669 -35.261 1.00 89.75 81 LYS A N 1
ATOM 620 C CA . LYS A 1 81 ? 38.468 5.147 -34.905 1.00 89.75 81 LYS A CA 1
ATOM 621 C C . LYS A 1 81 ? 38.404 4.603 -33.475 1.00 89.75 81 LYS A C 1
ATOM 623 O O . LYS A 1 81 ? 37.350 4.671 -32.845 1.00 89.75 81 LYS A O 1
ATOM 628 N N . GLN A 1 82 ? 39.493 4.028 -32.974 1.00 85.44 82 GLN A N 1
ATOM 629 C CA . GLN A 1 82 ? 39.580 3.522 -31.607 1.00 85.44 82 GLN A CA 1
ATOM 630 C C . GLN A 1 82 ? 39.700 4.675 -30.606 1.00 85.44 82 GLN A C 1
ATOM 632 O O . GLN A 1 82 ? 38.938 4.678 -29.644 1.00 85.44 82 GLN A O 1
ATOM 637 N N . HIS A 1 83 ? 40.501 5.705 -30.899 1.00 85.06 83 HIS A N 1
ATOM 638 C CA . HIS A 1 83 ? 40.557 6.925 -30.083 1.00 85.06 83 HIS A CA 1
ATOM 639 C C . HIS A 1 83 ? 39.183 7.579 -29.910 1.00 85.06 83 HIS A C 1
ATOM 641 O O . HIS A 1 83 ? 38.781 7.907 -28.796 1.00 85.06 83 HIS A O 1
ATOM 647 N N . HIS A 1 84 ? 38.401 7.692 -30.988 1.00 90.44 84 HIS A N 1
ATOM 648 C CA . HIS A 1 84 ? 37.038 8.219 -30.888 1.00 90.44 84 HIS A CA 1
ATOM 649 C C . HIS A 1 84 ? 36.129 7.345 -30.000 1.00 90.44 84 HIS A C 1
ATOM 651 O O . HIS A 1 84 ? 35.324 7.854 -29.220 1.00 90.44 84 HIS A O 1
ATOM 657 N N . ARG A 1 85 ? 36.259 6.012 -30.072 1.00 86.75 85 ARG A N 1
ATOM 658 C CA . ARG A 1 85 ? 35.500 5.089 -29.207 1.00 86.75 85 ARG A CA 1
ATOM 659 C C . ARG A 1 85 ? 35.908 5.202 -27.739 1.00 86.75 85 ARG A C 1
ATOM 661 O O . ARG A 1 85 ? 35.043 5.073 -26.874 1.00 86.75 85 ARG A O 1
ATOM 668 N N . GLU A 1 86 ? 37.185 5.429 -27.460 1.00 84.44 86 GLU A N 1
ATOM 669 C CA . GLU A 1 86 ? 37.692 5.662 -26.107 1.00 84.44 86 GLU A CA 1
ATOM 670 C C . GLU A 1 86 ? 37.207 6.998 -25.550 1.00 84.44 86 GLU A C 1
ATOM 672 O O . GLU A 1 86 ? 36.687 7.018 -24.436 1.00 84.44 86 GLU A O 1
ATOM 677 N N . ALA A 1 87 ? 37.248 8.069 -26.347 1.00 87.19 87 ALA A N 1
ATOM 678 C CA . ALA A 1 87 ? 36.684 9.365 -25.975 1.00 87.19 87 ALA A CA 1
ATOM 679 C C . ALA A 1 87 ? 35.187 9.248 -25.631 1.00 87.19 87 ALA A C 1
ATOM 681 O O . ALA A 1 87 ? 34.755 9.695 -24.571 1.00 87.19 87 ALA A O 1
ATOM 682 N N . LEU A 1 88 ? 34.399 8.545 -26.457 1.00 88.94 88 LEU A N 1
ATOM 683 C CA . LEU A 1 88 ? 32.988 8.264 -26.155 1.00 88.94 88 LEU A CA 1
ATOM 684 C C . LEU A 1 88 ? 32.791 7.395 -24.906 1.00 88.94 88 LEU A C 1
ATOM 686 O O . LEU A 1 88 ? 31.765 7.493 -24.234 1.00 88.94 88 LEU A O 1
ATOM 690 N N . ARG A 1 89 ? 33.724 6.489 -24.601 1.00 86.38 89 ARG A N 1
ATOM 691 C CA . ARG A 1 89 ? 33.655 5.678 -23.379 1.00 86.38 89 ARG A CA 1
ATOM 692 C C . ARG A 1 89 ? 33.932 6.540 -22.147 1.00 86.38 89 ARG A C 1
ATOM 694 O O . ARG A 1 89 ? 33.210 6.391 -21.164 1.00 86.38 89 ARG A O 1
ATOM 701 N N . ALA A 1 90 ? 34.921 7.430 -22.214 1.00 86.00 90 ALA A N 1
ATOM 702 C CA . ALA A 1 90 ? 35.254 8.365 -21.143 1.00 86.00 90 ALA A CA 1
ATOM 703 C C . ALA A 1 90 ? 34.071 9.293 -20.828 1.00 86.00 90 ALA A C 1
ATOM 705 O O . ALA A 1 90 ? 33.608 9.303 -19.689 1.00 86.00 90 ALA A O 1
ATOM 706 N N . THR A 1 91 ? 33.485 9.937 -21.845 1.00 90.19 91 THR A N 1
ATOM 707 C CA . THR A 1 91 ? 32.329 10.835 -21.656 1.00 90.19 91 THR A CA 1
ATOM 708 C C . THR A 1 91 ? 31.115 10.112 -21.070 1.00 90.19 91 THR A C 1
ATOM 710 O O . THR A 1 91 ? 30.470 10.607 -20.146 1.00 90.19 91 THR A O 1
ATOM 713 N N . ARG A 1 92 ? 30.814 8.887 -21.526 1.00 88.56 92 ARG A N 1
ATOM 714 C CA . ARG A 1 92 ? 29.743 8.063 -20.929 1.00 88.56 92 ARG A CA 1
ATOM 715 C C . ARG A 1 92 ? 30.026 7.706 -19.472 1.00 88.56 92 ARG A C 1
ATOM 717 O O . ARG A 1 92 ? 29.095 7.628 -18.673 1.00 88.56 92 ARG A O 1
ATOM 724 N N . HIS A 1 93 ? 31.285 7.450 -19.129 1.00 87.56 93 HIS A N 1
ATOM 725 C CA . HIS A 1 93 ? 31.682 7.109 -17.768 1.00 87.56 93 HIS A CA 1
ATOM 726 C C . HIS A 1 93 ? 31.604 8.325 -16.832 1.00 87.56 93 HIS A C 1
ATOM 728 O O . HIS A 1 93 ? 31.216 8.173 -15.672 1.00 87.56 93 HIS A O 1
ATOM 734 N N . GLU A 1 94 ? 31.950 9.516 -17.313 1.00 89.88 94 GLU A N 1
ATOM 735 C CA . GLU A 1 94 ? 31.772 10.781 -16.590 1.00 89.88 94 GLU A CA 1
ATOM 736 C C . GLU A 1 94 ? 30.291 11.037 -16.311 1.00 89.88 94 GLU A C 1
ATOM 738 O O . GLU A 1 94 ? 29.895 11.132 -15.150 1.00 89.88 94 GLU A O 1
ATOM 743 N N . TYR A 1 95 ? 29.452 10.979 -17.346 1.00 92.00 95 TYR A N 1
ATOM 744 C CA . TYR A 1 95 ? 28.011 11.174 -17.197 1.00 92.00 95 TYR A CA 1
ATOM 745 C C . TYR A 1 95 ? 27.367 10.155 -16.241 1.00 92.00 95 TYR A C 1
ATOM 747 O O . TYR A 1 95 ? 26.543 10.499 -15.392 1.00 92.00 95 TYR A O 1
ATOM 755 N N . ALA A 1 96 ? 27.777 8.884 -16.317 1.00 88.69 96 ALA A N 1
ATOM 756 C CA . ALA A 1 96 ? 27.297 7.854 -15.400 1.00 88.69 96 ALA A CA 1
ATOM 757 C C . ALA A 1 96 ? 27.697 8.130 -13.938 1.00 88.69 96 ALA A C 1
ATOM 759 O O . ALA A 1 96 ? 26.917 7.834 -13.031 1.00 88.69 96 ALA A O 1
ATOM 760 N N . ARG A 1 97 ? 28.890 8.694 -13.693 1.00 86.94 97 ARG A N 1
ATOM 761 C CA . ARG A 1 97 ? 29.325 9.100 -12.346 1.00 86.94 97 ARG A CA 1
ATOM 762 C C . ARG A 1 97 ? 28.488 10.259 -11.818 1.00 86.94 97 ARG A C 1
ATOM 764 O O . ARG A 1 97 ? 28.030 10.180 -10.680 1.00 86.94 97 ARG A O 1
ATOM 771 N N . GLU A 1 98 ? 28.260 11.283 -12.634 1.00 91.81 98 GLU A N 1
ATOM 772 C CA . GLU A 1 98 ? 27.458 12.451 -12.254 1.00 91.81 98 GLU A CA 1
ATOM 773 C C . GLU A 1 98 ? 26.021 12.059 -11.898 1.00 91.81 98 GLU A C 1
ATOM 775 O O . GLU A 1 98 ? 25.512 12.437 -10.841 1.00 91.81 98 GLU A O 1
ATOM 780 N N . LEU A 1 99 ? 25.379 11.226 -12.725 1.00 89.88 99 LEU A N 1
ATOM 781 C CA . LEU A 1 99 ? 24.031 10.727 -12.443 1.00 89.88 99 LEU A CA 1
ATOM 782 C C . LEU A 1 99 ? 23.964 9.932 -11.136 1.00 89.88 99 LEU A C 1
ATOM 784 O O . LEU A 1 99 ? 23.030 10.108 -10.353 1.00 89.88 99 LEU A O 1
ATOM 788 N N . LEU A 1 100 ? 24.955 9.076 -10.885 1.00 87.75 100 LEU A N 1
ATOM 789 C CA . LEU A 1 100 ? 25.025 8.272 -9.666 1.00 87.75 100 LEU A CA 1
ATOM 790 C C . LEU A 1 100 ? 25.247 9.159 -8.432 1.00 87.75 100 LEU A C 1
ATOM 792 O O . LEU A 1 100 ? 24.614 8.942 -7.400 1.00 87.75 100 LEU A O 1
ATOM 796 N N . GLN A 1 101 ? 26.077 10.198 -8.542 1.00 90.19 101 GLN A N 1
ATOM 797 C CA . GLN A 1 101 ? 26.278 11.181 -7.478 1.00 90.19 101 GLN A CA 1
ATOM 798 C C . GLN A 1 101 ? 24.991 11.959 -7.176 1.00 90.19 101 GLN A C 1
ATOM 800 O O . GLN A 1 101 ? 24.600 12.060 -6.011 1.00 90.19 101 GLN A O 1
ATOM 805 N N . LEU A 1 102 ? 24.295 12.453 -8.206 1.00 93.12 102 LEU A N 1
ATOM 806 C CA . LEU A 1 102 ? 23.009 13.144 -8.056 1.00 93.12 102 LEU A CA 1
ATOM 807 C C . LEU A 1 102 ? 21.948 12.239 -7.426 1.00 93.12 102 LEU A C 1
ATOM 809 O O . LEU A 1 102 ? 21.192 12.672 -6.554 1.00 93.12 102 LEU A O 1
ATOM 813 N N . GLN A 1 103 ? 21.897 10.972 -7.834 1.00 89.31 103 GLN A N 1
ATOM 814 C CA . GLN A 1 103 ? 20.997 9.994 -7.237 1.00 89.31 103 GLN A CA 1
ATOM 815 C C . GLN A 1 103 ? 21.344 9.737 -5.765 1.00 89.31 103 GLN A C 1
ATOM 817 O O . GLN A 1 103 ? 20.450 9.768 -4.922 1.00 89.31 103 GLN A O 1
ATOM 822 N N . GLY A 1 104 ? 22.628 9.581 -5.435 1.00 88.94 104 GLY A N 1
ATOM 823 C CA . GLY A 1 104 ? 23.089 9.424 -4.055 1.00 88.94 104 GLY A CA 1
ATOM 824 C C . GLY A 1 104 ? 22.723 10.617 -3.168 1.00 88.94 104 GLY A C 1
ATOM 825 O O . GLY A 1 104 ? 22.259 10.427 -2.046 1.00 88.94 104 GLY A O 1
ATOM 826 N N . GLN A 1 105 ? 22.847 11.844 -3.683 1.00 92.31 105 GLN A N 1
ATOM 827 C CA . GLN A 1 105 ? 22.420 13.056 -2.975 1.00 92.31 105 GLN A CA 1
ATOM 828 C C . GLN A 1 105 ? 20.902 13.090 -2.749 1.00 92.31 105 GLN A C 1
ATOM 830 O O . GLN A 1 105 ? 20.452 13.422 -1.651 1.00 92.31 105 GLN A O 1
ATOM 835 N N . ARG A 1 106 ? 20.103 12.717 -3.758 1.00 91.00 106 ARG A N 1
ATOM 836 C CA . ARG A 1 106 ? 18.636 12.635 -3.636 1.00 91.00 106 ARG A CA 1
ATOM 837 C C . ARG A 1 106 ? 18.210 11.592 -2.609 1.00 91.00 106 ARG A C 1
ATOM 839 O O . ARG A 1 106 ? 17.341 11.879 -1.788 1.00 91.00 106 ARG A O 1
ATOM 846 N N . ASP A 1 107 ? 18.836 10.421 -2.630 1.00 89.19 107 ASP A N 1
ATOM 847 C CA . ASP A 1 107 ? 18.547 9.341 -1.689 1.00 89.19 107 ASP A CA 1
ATOM 848 C C . ASP A 1 107 ? 18.942 9.733 -0.258 1.00 89.19 107 ASP A C 1
ATOM 850 O O . ASP A 1 107 ? 18.166 9.511 0.673 1.00 89.19 107 ASP A O 1
ATOM 854 N N . ALA A 1 108 ? 20.094 10.389 -0.079 1.00 90.06 108 ALA A N 1
ATOM 855 C CA . ALA A 1 108 ? 20.519 10.919 1.215 1.00 90.06 108 ALA A CA 1
ATOM 856 C C . ALA A 1 108 ? 19.546 11.988 1.740 1.00 90.06 108 ALA A C 1
ATOM 858 O O . ALA A 1 108 ? 19.102 11.904 2.884 1.00 90.06 108 ALA A O 1
ATOM 859 N N . ALA A 1 109 ? 19.140 12.944 0.900 1.00 93.88 109 ALA A N 1
ATOM 860 C CA . ALA A 1 109 ? 18.169 13.974 1.271 1.00 93.88 109 ALA A CA 1
ATOM 861 C C . ALA A 1 109 ? 16.774 13.396 1.574 1.00 93.88 109 ALA A C 1
ATOM 863 O O . ALA A 1 109 ? 16.054 13.893 2.440 1.00 93.88 109 ALA A O 1
ATOM 864 N N . ALA A 1 110 ? 16.365 12.340 0.868 1.00 93.06 110 ALA A N 1
ATOM 865 C CA . ALA A 1 110 ? 15.124 11.635 1.164 1.00 93.06 110 ALA A CA 1
ATOM 866 C C . ALA A 1 110 ? 15.212 10.878 2.498 1.00 93.06 110 ALA A C 1
ATOM 868 O O . ALA A 1 110 ? 14.243 10.873 3.259 1.00 93.06 110 ALA A O 1
ATOM 869 N N . ALA A 1 111 ? 16.359 10.264 2.800 1.00 93.31 111 ALA A N 1
ATOM 870 C CA . ALA A 1 111 ? 16.590 9.571 4.062 1.00 93.31 111 ALA A CA 1
ATOM 871 C C . ALA A 1 111 ? 16.574 10.537 5.256 1.00 93.31 111 ALA A C 1
ATOM 873 O O . ALA A 1 111 ? 15.869 10.273 6.227 1.00 93.31 111 ALA A O 1
ATOM 874 N N . THR A 1 112 ? 17.251 11.686 5.165 1.00 95.12 112 THR A N 1
ATOM 875 C CA . THR A 1 112 ? 17.241 12.693 6.241 1.00 95.12 112 THR A CA 1
ATOM 876 C C . THR A 1 112 ? 15.839 13.241 6.499 1.00 95.12 112 THR A C 1
ATOM 878 O O . THR A 1 112 ? 15.429 13.346 7.652 1.00 95.12 112 THR A O 1
ATOM 881 N N . LYS A 1 113 ? 15.050 13.504 5.447 1.00 95.44 113 LYS A N 1
ATOM 882 C CA . LYS A 1 113 ? 13.643 13.922 5.590 1.00 95.44 113 LYS A CA 1
ATOM 883 C C . LYS A 1 113 ? 12.773 12.866 6.269 1.00 95.44 113 LYS A C 1
ATOM 885 O O . LYS A 1 113 ? 11.879 13.222 7.031 1.00 95.44 113 LYS A O 1
ATOM 890 N N . ARG A 1 114 ? 13.002 11.579 5.993 1.00 92.25 114 ARG A N 1
ATOM 891 C CA . ARG A 1 114 ? 12.270 10.489 6.660 1.00 92.25 114 ARG A CA 1
ATOM 892 C C . ARG A 1 114 ? 12.585 10.451 8.148 1.00 92.25 114 ARG A C 1
ATOM 894 O O . ARG A 1 114 ? 11.648 10.451 8.932 1.00 92.25 114 ARG A O 1
ATOM 901 N N . ILE A 1 115 ? 13.866 10.521 8.507 1.00 94.12 115 ILE A N 1
ATOM 902 C CA . ILE A 1 115 ? 14.312 10.541 9.906 1.00 94.12 115 ILE A CA 1
ATOM 903 C C . ILE A 1 115 ? 13.691 11.734 10.646 1.00 94.12 115 ILE A C 1
ATOM 905 O O . ILE A 1 115 ? 13.038 11.546 11.665 1.00 94.12 115 ILE A O 1
ATOM 909 N N . GLN A 1 116 ? 13.767 12.942 10.079 1.00 95.19 116 GLN A N 1
ATOM 910 C CA . GLN A 1 116 ? 13.166 14.140 10.685 1.00 95.19 116 GLN A CA 1
ATOM 911 C C . GLN A 1 116 ? 11.643 14.030 10.854 1.00 95.19 116 GLN A C 1
ATOM 913 O O . GLN A 1 116 ? 11.085 14.489 11.850 1.00 95.19 116 GLN A O 1
ATOM 918 N N . ASN A 1 117 ? 10.944 13.445 9.879 1.00 95.00 117 ASN A N 1
ATOM 919 C CA . ASN A 1 117 ? 9.502 13.232 9.984 1.00 95.00 117 ASN A CA 1
ATOM 920 C C . ASN A 1 117 ? 9.159 12.180 11.045 1.00 95.00 117 ASN A C 1
ATOM 922 O O . ASN A 1 117 ? 8.188 12.358 11.775 1.00 95.00 117 ASN A O 1
ATOM 926 N N . GLU A 1 118 ? 9.941 11.106 11.144 1.00 95.06 118 GLU A N 1
ATOM 927 C CA . GLU A 1 118 ? 9.776 10.079 12.174 1.00 95.06 118 GLU A CA 1
ATOM 928 C C . GLU A 1 118 ? 10.001 10.661 13.574 1.00 95.06 118 GLU A C 1
ATOM 930 O O . GLU A 1 118 ? 9.170 10.443 14.454 1.00 95.06 118 GLU A O 1
ATOM 935 N N . GLU A 1 119 ? 11.040 11.475 13.763 1.00 96.31 119 GLU A N 1
ATOM 936 C CA . GLU A 1 119 ? 11.298 12.191 15.018 1.00 96.31 119 GLU A CA 1
ATOM 937 C C . GLU A 1 119 ? 10.132 13.117 15.392 1.00 96.31 119 GLU A C 1
ATOM 939 O O . GLU A 1 119 ? 9.632 13.058 16.514 1.00 96.31 119 GLU A O 1
ATOM 944 N N . ARG A 1 120 ? 9.620 13.913 14.442 1.00 96.81 120 ARG A N 1
ATOM 945 C CA . ARG A 1 120 ? 8.444 14.779 14.667 1.00 96.81 120 ARG A CA 1
ATOM 946 C C . ARG A 1 120 ? 7.190 13.992 15.038 1.00 96.81 120 ARG A C 1
ATOM 948 O O . ARG A 1 120 ? 6.410 14.426 15.878 1.00 96.81 120 ARG A O 1
ATOM 955 N N . LEU A 1 121 ? 6.968 12.842 14.407 1.00 94.12 121 LEU A N 1
ATOM 956 C CA . LEU A 1 121 ? 5.832 11.986 14.743 1.00 94.12 121 LEU A CA 1
ATOM 957 C C . LEU A 1 121 ? 5.983 11.383 16.143 1.00 94.12 121 LEU A C 1
ATOM 959 O O . LEU A 1 121 ? 4.992 11.274 16.864 1.00 94.12 121 LEU A O 1
ATOM 963 N N . GLN A 1 122 ? 7.201 11.017 16.544 1.00 95.94 122 GLN A N 1
ATOM 964 C CA . GLN A 1 122 ? 7.472 10.508 17.888 1.00 95.94 122 GLN A CA 1
ATOM 965 C C . GLN A 1 122 ? 7.256 11.579 18.960 1.00 95.94 122 GLN A C 1
ATOM 967 O O . GLN A 1 122 ? 6.628 11.283 19.977 1.00 95.94 122 GLN A O 1
ATOM 972 N N . THR A 1 123 ? 7.701 12.818 18.731 1.00 96.62 123 THR A N 1
ATOM 973 C CA . THR A 1 123 ? 7.487 13.913 19.691 1.00 96.62 123 THR A CA 1
ATOM 974 C C . THR A 1 123 ? 6.009 14.260 19.838 1.00 96.62 123 THR A C 1
ATOM 976 O O . THR A 1 123 ? 5.523 14.341 20.965 1.00 96.62 123 THR A O 1
ATOM 979 N N . LEU A 1 124 ? 5.269 14.374 18.730 1.00 96.00 124 LEU A N 1
ATOM 980 C CA . LEU A 1 124 ? 3.821 14.616 18.759 1.00 96.00 124 LEU A CA 1
ATOM 981 C C . LEU A 1 124 ? 3.067 13.492 19.471 1.00 96.00 124 LEU A C 1
ATOM 983 O O . LEU A 1 124 ? 2.170 13.749 20.270 1.00 96.00 124 LEU A O 1
ATOM 987 N N . LYS A 1 125 ? 3.445 12.237 19.214 1.00 96.31 125 LYS A N 1
ATOM 988 C CA . LYS A 1 125 ? 2.848 11.091 19.902 1.00 96.31 125 LYS A CA 1
ATOM 989 C C . LYS A 1 125 ? 3.099 11.161 21.408 1.00 96.31 125 LYS A C 1
ATOM 991 O O . LYS A 1 125 ? 2.176 10.942 22.183 1.00 96.31 125 LYS A O 1
ATOM 996 N N . HIS A 1 126 ? 4.321 11.503 21.813 1.00 96.88 126 HIS A N 1
ATOM 997 C CA . HIS A 1 126 ? 4.661 11.635 23.224 1.00 96.88 126 HIS A CA 1
ATOM 998 C C . HIS A 1 126 ? 3.870 12.755 23.914 1.00 96.88 126 HIS A C 1
ATOM 1000 O O . HIS A 1 126 ? 3.370 12.540 25.014 1.00 96.88 126 HIS A O 1
ATOM 1006 N N . GLN A 1 127 ? 3.706 13.909 23.261 1.00 96.62 127 GLN A N 1
ATOM 1007 C CA . GLN A 1 127 ? 2.884 15.016 23.768 1.00 96.62 127 GLN A CA 1
ATOM 1008 C C . GLN A 1 127 ? 1.425 14.592 23.957 1.00 96.62 127 GLN A C 1
ATOM 1010 O O . GLN A 1 127 ? 0.866 14.768 25.033 1.00 96.62 127 GLN A O 1
ATOM 1015 N N . LEU A 1 128 ? 0.844 13.937 22.951 1.00 95.56 128 LEU A N 1
ATOM 1016 C CA . LEU A 1 128 ? -0.529 13.436 23.009 1.00 95.56 128 LEU A CA 1
ATOM 1017 C C . LEU A 1 128 ? -0.705 12.411 24.147 1.00 95.56 128 LEU A C 1
ATOM 1019 O O . LEU A 1 128 ? -1.701 12.432 24.868 1.00 95.56 128 LEU A O 1
ATOM 1023 N N . ASP A 1 129 ? 0.277 11.532 24.357 1.00 94.75 129 ASP A N 1
ATOM 1024 C CA . ASP A 1 129 ? 0.251 10.564 25.457 1.00 94.75 129 ASP A CA 1
ATOM 1025 C C . ASP A 1 129 ? 0.358 11.241 26.839 1.00 94.75 129 ASP A C 1
ATOM 1027 O O . ASP A 1 129 ? -0.249 10.764 27.800 1.00 94.75 129 ASP A O 1
ATOM 1031 N N . GLN A 1 130 ? 1.095 12.351 26.961 1.00 96.06 130 GLN A N 1
ATOM 1032 C CA . GLN A 1 130 ? 1.146 13.155 28.189 1.00 96.06 130 GLN A CA 1
ATOM 1033 C C . GLN A 1 130 ? -0.180 13.881 28.446 1.00 96.06 130 GLN A C 1
ATOM 1035 O O . GLN A 1 130 ? -0.702 13.809 29.557 1.00 96.06 130 GLN A O 1
ATOM 1040 N N . GLU A 1 131 ? -0.755 14.519 27.424 1.00 94.06 131 GLU A N 1
ATOM 1041 C CA . GLU A 1 131 ? -2.056 15.197 27.516 1.00 94.06 131 GLU A CA 1
ATOM 1042 C C . GLU A 1 131 ? -3.163 14.227 27.926 1.00 94.06 131 GLU A C 1
ATOM 1044 O O . GLU A 1 131 ? -3.945 14.528 28.824 1.00 94.06 131 GLU A O 1
ATOM 1049 N N . LYS A 1 132 ? -3.184 13.022 27.346 1.00 94.62 132 LYS A N 1
ATOM 1050 C CA . LYS A 1 132 ? -4.114 11.959 27.751 1.00 94.62 132 LYS A CA 1
ATOM 1051 C C . LYS A 1 132 ? -3.971 11.590 29.219 1.00 94.62 132 LYS A C 1
ATOM 1053 O O . LYS A 1 132 ? -4.976 11.428 29.898 1.00 94.62 132 LYS A O 1
ATOM 1058 N N . LYS A 1 133 ? -2.741 11.450 29.718 1.00 94.25 133 LYS A N 1
ATOM 1059 C CA . LYS A 1 133 ? -2.508 11.140 31.136 1.00 94.25 133 LYS A CA 1
ATOM 1060 C C . LYS A 1 133 ? -2.998 12.266 32.039 1.00 94.25 133 LYS A C 1
ATOM 1062 O O . LYS A 1 133 ? -3.662 11.977 33.026 1.00 94.25 133 LYS A O 1
ATOM 1067 N N . HIS A 1 134 ? -2.719 13.518 31.682 1.00 93.81 134 HIS A N 1
ATOM 1068 C CA . HIS A 1 134 ? -3.219 14.674 32.425 1.00 93.81 134 HIS A CA 1
ATOM 1069 C C . HIS A 1 134 ? -4.747 14.751 32.414 1.00 93.81 134 HIS A C 1
ATOM 1071 O O . HIS A 1 134 ? -5.346 15.011 33.453 1.00 93.81 134 HIS A O 1
ATOM 1077 N N . HIS A 1 135 ? -5.379 14.470 31.274 1.00 91.12 135 HIS A N 1
ATOM 1078 C CA . HIS A 1 135 ? -6.834 14.434 31.163 1.00 91.12 135 HIS A CA 1
ATOM 1079 C C . HIS A 1 135 ? -7.439 13.347 32.052 1.00 91.12 135 HIS A C 1
ATOM 1081 O O . HIS A 1 135 ? -8.333 13.635 32.837 1.00 91.12 135 HIS A O 1
ATOM 1087 N N . LEU A 1 136 ? -6.895 12.127 31.994 1.00 89.50 136 LEU A N 1
ATOM 1088 C CA . LEU A 1 136 ? -7.347 11.011 32.825 1.00 89.50 136 LEU A CA 1
ATOM 1089 C C . LEU A 1 136 ? -7.181 11.306 34.322 1.00 89.50 136 LEU A C 1
ATOM 1091 O O . LEU A 1 136 ? -8.064 10.981 35.109 1.00 89.50 136 LEU A O 1
ATOM 1095 N N . GLN A 1 137 ? -6.075 11.939 34.725 1.00 91.12 137 GLN A N 1
ATOM 1096 C CA . GLN A 1 137 ? -5.861 12.364 36.114 1.00 91.12 137 GLN A CA 1
ATOM 1097 C C . GLN A 1 137 ? -6.901 13.400 36.548 1.00 91.12 137 GLN A C 1
ATOM 1099 O O . GLN A 1 137 ? -7.527 13.240 37.592 1.00 91.12 137 GLN A O 1
ATOM 1104 N N . HIS A 1 138 ? -7.135 14.420 35.723 1.00 92.06 138 HIS A N 1
ATOM 1105 C CA . HIS A 1 138 ? -8.138 15.442 36.002 1.00 92.06 138 HIS A CA 1
ATOM 1106 C C . HIS A 1 138 ? -9.557 14.851 36.072 1.00 92.06 138 HIS A C 1
ATOM 1108 O O . HIS A 1 138 ? -10.329 15.195 36.963 1.00 92.06 138 HIS A O 1
ATOM 1114 N N . GLU A 1 139 ? -9.909 13.923 35.178 1.00 83.06 139 GLU A N 1
ATOM 1115 C CA . GLU A 1 139 ? -11.187 13.203 35.239 1.00 83.06 139 GLU A CA 1
ATOM 1116 C C . GLU A 1 139 ? -11.328 12.404 36.537 1.00 83.06 139 GLU A C 1
ATOM 1118 O O . GLU A 1 139 ? -12.374 12.475 37.182 1.00 83.06 139 GLU A O 1
ATOM 1123 N N . GLN A 1 140 ? -10.278 11.698 36.965 1.00 84.88 140 GLN A N 1
ATOM 1124 C CA . GLN A 1 140 ? -10.274 10.968 38.235 1.00 84.88 140 GLN A CA 1
ATOM 1125 C C . GLN A 1 140 ? -10.461 11.901 39.439 1.00 84.88 140 GLN A C 1
ATOM 1127 O O . GLN A 1 140 ? -11.245 11.581 40.334 1.00 84.88 140 GLN A O 1
ATOM 1132 N N . GLU A 1 141 ? -9.802 13.063 39.455 1.00 86.31 141 GLU A N 1
ATOM 1133 C CA . GLU A 1 141 ? -9.974 14.082 40.500 1.00 86.31 141 GLU A CA 1
ATOM 1134 C C . GLU A 1 141 ? -11.409 14.624 40.535 1.00 86.31 141 GLU A C 1
ATOM 1136 O O . GLU A 1 141 ? -12.024 14.689 41.601 1.00 86.31 141 GLU A O 1
ATOM 1141 N N . VAL A 1 142 ? -11.983 14.954 39.373 1.00 85.62 142 VAL A N 1
ATOM 1142 C CA . VAL A 1 142 ? -13.368 15.439 39.262 1.00 85.62 142 VAL A CA 1
ATOM 1143 C C . VAL A 1 142 ? -14.368 14.378 39.729 1.00 85.62 142 VAL A C 1
ATOM 1145 O O . VAL A 1 142 ? -15.283 14.691 40.492 1.00 85.62 142 VAL A O 1
ATOM 1148 N N . VAL A 1 143 ? -14.187 13.117 39.328 1.00 83.06 143 VAL A N 1
ATOM 1149 C CA . VAL A 1 143 ? -15.037 11.998 39.768 1.00 83.06 143 VAL A CA 1
ATOM 1150 C C . VAL A 1 143 ? -14.925 11.777 41.278 1.00 83.06 143 VAL A C 1
ATOM 1152 O O . VAL A 1 143 ? -15.948 11.568 41.936 1.00 83.06 143 VAL A O 1
ATOM 1155 N N . ALA A 1 144 ? -13.713 11.858 41.838 1.00 81.88 144 ALA A N 1
ATOM 1156 C CA . ALA A 1 144 ? -13.486 11.742 43.276 1.00 81.88 144 ALA A CA 1
ATOM 1157 C C . ALA A 1 144 ? -14.168 12.880 44.055 1.00 81.88 144 ALA A C 1
ATOM 1159 O O . ALA A 1 144 ? -14.812 12.615 45.071 1.00 81.88 144 ALA A O 1
ATOM 1160 N N . MET A 1 145 ? -14.102 14.122 43.558 1.00 77.94 145 MET A N 1
ATOM 1161 C CA . MET A 1 145 ? -14.801 15.268 44.158 1.00 77.94 145 MET A CA 1
ATOM 1162 C C . MET A 1 145 ? -16.326 15.133 44.098 1.00 77.94 145 MET A C 1
ATOM 1164 O O . MET A 1 145 ? -17.016 15.536 45.031 1.00 77.94 145 MET A O 1
ATOM 1168 N N . LEU A 1 146 ? -16.859 14.568 43.013 1.00 79.50 146 LEU A N 1
ATOM 1169 C CA . LEU A 1 146 ? -18.300 14.381 42.821 1.00 79.50 146 LEU A CA 1
ATOM 1170 C C . LEU A 1 146 ? -18.860 13.148 43.553 1.00 79.50 146 LEU A C 1
ATOM 1172 O O . LEU A 1 146 ? -20.071 12.947 43.537 1.00 79.50 146 LEU A O 1
ATOM 1176 N N . GLY A 1 147 ? -18.015 12.319 44.179 1.00 69.00 147 GLY A N 1
ATOM 1177 C CA . GLY A 1 147 ? -18.441 11.144 44.951 1.00 69.00 147 GLY A CA 1
ATOM 1178 C C . GLY A 1 147 ? -19.085 10.023 44.121 1.00 69.00 147 GLY A C 1
ATOM 1179 O O . GLY A 1 147 ? -19.659 9.093 44.683 1.00 69.00 147 GLY A O 1
ATOM 1180 N N . ASN A 1 148 ? -18.976 10.075 42.791 1.00 67.06 148 ASN A N 1
ATOM 1181 C CA . ASN A 1 148 ? -19.666 9.180 41.855 1.00 67.06 148 ASN A CA 1
ATOM 1182 C C . ASN A 1 148 ? -18.783 8.000 41.414 1.00 67.06 148 ASN A C 1
ATOM 1184 O O . ASN A 1 148 ? -18.688 7.679 40.228 1.00 67.06 148 ASN A O 1
ATOM 1188 N N . THR A 1 149 ? -18.132 7.320 42.358 1.00 65.69 149 THR A N 1
ATOM 1189 C CA . THR A 1 149 ? -17.248 6.175 42.058 1.00 65.69 149 THR A CA 1
ATOM 1190 C C . THR A 1 149 ? -17.986 5.007 41.391 1.00 65.69 149 THR A C 1
ATOM 1192 O O . THR A 1 149 ? -17.399 4.283 40.591 1.00 65.69 149 THR A O 1
ATOM 1195 N N . ALA A 1 150 ? -19.291 4.865 41.644 1.00 65.81 150 ALA A N 1
ATOM 1196 C CA . ALA A 1 150 ? -20.147 3.870 40.996 1.00 65.81 150 ALA A CA 1
ATOM 1197 C C . ALA A 1 150 ? -20.438 4.168 39.510 1.00 65.81 150 ALA A C 1
ATOM 1199 O O . ALA A 1 150 ? -20.725 3.244 38.756 1.00 65.81 150 ALA A O 1
ATOM 1200 N N . ALA A 1 151 ? -20.357 5.431 39.074 1.00 64.69 151 ALA A N 1
ATOM 1201 C CA . ALA A 1 151 ? -20.550 5.795 37.669 1.00 64.69 151 ALA A CA 1
ATOM 1202 C C . ALA A 1 151 ? -19.289 5.515 36.832 1.00 64.69 151 ALA A C 1
ATOM 1204 O O . ALA A 1 151 ? -19.393 5.112 35.679 1.00 64.69 151 ALA A O 1
ATOM 1205 N N . ALA A 1 152 ? -18.095 5.658 37.420 1.00 66.94 152 ALA A N 1
ATOM 1206 C CA . ALA A 1 152 ? -16.832 5.383 36.731 1.00 66.94 152 ALA A CA 1
ATOM 1207 C C . ALA A 1 152 ? -16.673 3.902 36.348 1.00 66.94 152 ALA A C 1
ATOM 1209 O O . ALA A 1 152 ? -16.283 3.593 35.225 1.00 66.94 152 ALA A O 1
ATOM 1210 N N . THR A 1 153 ? -17.052 2.978 37.236 1.00 69.56 153 THR A N 1
ATOM 1211 C CA . THR A 1 153 ? -16.995 1.534 36.947 1.00 69.56 153 THR A CA 1
ATOM 1212 C C . THR A 1 153 ? -18.012 1.102 35.886 1.00 69.56 153 THR A C 1
ATOM 1214 O O . THR A 1 153 ? -17.749 0.171 35.126 1.00 69.56 153 THR A O 1
ATOM 1217 N N . GLN A 1 154 ? -19.155 1.790 35.792 1.00 73.00 154 GLN A N 1
ATOM 1218 C CA . GLN A 1 154 ? -20.138 1.567 34.727 1.00 73.00 154 GLN A CA 1
ATOM 1219 C C . GLN A 1 154 ? -19.617 2.049 33.369 1.00 73.00 154 GLN A C 1
ATOM 1221 O O . GLN A 1 154 ? -19.733 1.315 32.390 1.00 73.00 154 GLN A O 1
ATOM 1226 N N . ILE A 1 155 ? -18.968 3.218 33.319 1.00 74.75 155 ILE A N 1
ATOM 1227 C CA . ILE A 1 155 ? -18.362 3.749 32.088 1.00 74.75 155 ILE A CA 1
ATOM 1228 C C . ILE A 1 155 ? -17.263 2.809 31.576 1.00 74.75 155 ILE A C 1
ATOM 1230 O O . ILE A 1 155 ? -17.264 2.458 30.399 1.00 74.75 155 ILE A O 1
ATOM 1234 N N . GLU A 1 156 ? -16.371 2.320 32.444 1.00 77.81 156 GLU A N 1
ATOM 1235 C CA . GLU A 1 156 ? -15.334 1.357 32.041 1.00 77.81 156 GLU A CA 1
ATOM 1236 C C . GLU A 1 156 ? -15.935 0.049 31.497 1.00 77.81 156 GLU A C 1
ATOM 1238 O O . GLU A 1 156 ? -15.447 -0.515 30.511 1.00 77.81 156 GLU A O 1
ATOM 1243 N N . ALA A 1 157 ? -17.016 -0.448 32.105 1.00 77.38 157 ALA A N 1
ATOM 1244 C CA . ALA A 1 157 ? -17.715 -1.633 31.615 1.00 77.38 157 ALA A CA 1
ATOM 1245 C C . ALA A 1 157 ? -18.353 -1.391 30.232 1.00 77.38 157 ALA A C 1
ATOM 1247 O O . ALA A 1 157 ? -18.217 -2.231 29.338 1.00 77.38 157 ALA A O 1
ATOM 1248 N N . GLU A 1 158 ? -18.990 -0.238 30.022 1.00 81.94 158 GLU A N 1
ATOM 1249 C CA . GLU A 1 158 ? -19.583 0.149 28.737 1.00 81.94 158 GLU A CA 1
ATOM 1250 C C . GLU A 1 158 ? -18.526 0.349 27.645 1.00 81.94 158 GLU A C 1
ATOM 1252 O O . GLU A 1 158 ? -18.692 -0.137 26.522 1.00 81.94 158 GLU A O 1
ATOM 1257 N N . GLU A 1 159 ? -17.401 0.989 27.965 1.00 84.44 159 GLU A N 1
ATOM 1258 C CA . GLU A 1 159 ? -16.289 1.153 27.030 1.00 84.44 159 GLU A CA 1
ATOM 1259 C C . GLU A 1 159 ? -15.736 -0.195 26.572 1.00 84.44 159 GLU A C 1
ATOM 1261 O O . GLU A 1 159 ? -15.493 -0.388 25.376 1.00 84.44 159 GLU A O 1
ATOM 1266 N N . ASN A 1 160 ? -15.589 -1.152 27.490 1.00 85.12 160 ASN A N 1
ATOM 1267 C CA . ASN A 1 160 ? -15.150 -2.504 27.157 1.00 85.12 160 ASN A CA 1
ATOM 1268 C C . ASN A 1 160 ? -16.137 -3.207 26.212 1.00 85.12 160 ASN A C 1
ATOM 1270 O O . ASN A 1 160 ? -15.709 -3.816 25.227 1.00 85.12 160 ASN A O 1
ATOM 1274 N N . VAL A 1 161 ? -17.447 -3.073 26.443 1.00 90.50 161 VAL A N 1
ATOM 1275 C CA . VAL A 1 161 ? -18.484 -3.625 25.551 1.00 90.50 161 VAL A CA 1
ATOM 1276 C C . VAL A 1 161 ? -18.420 -2.975 24.165 1.00 90.50 161 VAL A C 1
ATOM 1278 O O . VAL A 1 161 ? -18.409 -3.675 23.148 1.00 90.50 161 VAL A O 1
ATOM 1281 N N . ILE A 1 162 ? -18.295 -1.647 24.096 1.00 89.94 162 ILE A N 1
ATOM 1282 C CA . ILE A 1 162 ? -18.183 -0.909 22.830 1.00 89.94 162 ILE A CA 1
ATOM 1283 C C . ILE A 1 162 ? -16.910 -1.317 22.077 1.00 89.94 162 ILE A C 1
ATOM 1285 O O . ILE A 1 162 ? -16.938 -1.508 20.856 1.00 89.94 162 ILE A O 1
ATOM 1289 N N . GLN A 1 163 ? -15.783 -1.468 22.774 1.00 90.81 163 GLN A N 1
ATOM 1290 C CA . GLN A 1 163 ? -14.530 -1.920 22.169 1.00 90.81 163 GLN A CA 1
ATOM 1291 C C . GLN A 1 163 ? -14.652 -3.343 21.620 1.00 90.81 163 GLN A C 1
ATOM 1293 O O . GLN A 1 163 ? -14.244 -3.584 20.480 1.00 90.81 163 GLN A O 1
ATOM 1298 N N . GLN A 1 164 ? -15.261 -4.262 22.372 1.00 93.25 164 GLN A N 1
ATOM 1299 C CA . GLN A 1 164 ? -15.527 -5.624 21.905 1.00 93.25 164 GLN A CA 1
ATOM 1300 C C . GLN A 1 164 ? -16.429 -5.625 20.666 1.00 93.25 164 GLN A C 1
ATOM 1302 O O . GLN A 1 164 ? -16.109 -6.287 19.678 1.00 93.25 164 GLN A O 1
ATOM 1307 N N . GLN A 1 165 ? -17.493 -4.821 20.653 1.00 95.12 165 GLN A N 1
ATOM 1308 C CA . GLN A 1 165 ? -18.382 -4.706 19.497 1.00 95.12 165 GLN A CA 1
ATOM 1309 C C . GLN A 1 165 ? -17.651 -4.149 18.265 1.00 95.12 165 GLN A C 1
ATOM 1311 O O . GLN A 1 165 ? -17.804 -4.664 17.156 1.00 95.12 165 GLN A O 1
ATOM 1316 N N . ARG A 1 166 ? -16.792 -3.136 18.436 1.00 92.31 166 ARG A N 1
ATOM 1317 C CA . ARG A 1 166 ? -15.952 -2.603 17.346 1.00 92.31 166 ARG A CA 1
ATOM 1318 C C . ARG A 1 166 ? -14.996 -3.660 16.796 1.00 92.31 166 ARG A C 1
ATOM 1320 O O . ARG A 1 166 ? -14.808 -3.729 15.580 1.00 92.31 166 ARG A O 1
ATOM 1327 N N . GLN A 1 167 ? -14.403 -4.478 17.664 1.00 94.75 167 GLN A N 1
ATOM 1328 C CA . GLN A 1 167 ? -13.535 -5.580 17.247 1.00 94.75 167 GLN A CA 1
ATOM 1329 C C . GLN A 1 167 ? -14.318 -6.646 16.476 1.00 94.75 167 GLN A C 1
ATOM 1331 O O . GLN A 1 167 ? -13.888 -7.039 15.393 1.00 94.75 167 GLN A O 1
ATOM 1336 N N . GLN A 1 168 ? -15.487 -7.055 16.970 1.00 95.88 168 GLN A N 1
ATOM 1337 C CA . GLN A 1 168 ? -16.359 -8.007 16.278 1.00 95.88 168 GLN A CA 1
ATOM 1338 C C . GLN A 1 168 ? -16.795 -7.486 14.904 1.00 95.88 168 GLN A C 1
ATOM 1340 O O . GLN A 1 168 ? -16.678 -8.208 13.916 1.00 95.88 168 GLN A O 1
ATOM 1345 N N . ASN A 1 169 ? -17.194 -6.215 14.807 1.00 95.38 169 ASN A N 1
ATOM 1346 C CA . ASN A 1 169 ? -17.560 -5.587 13.536 1.00 95.38 169 ASN A CA 1
ATOM 1347 C C . ASN A 1 169 ? -16.386 -5.557 12.551 1.00 95.38 169 ASN A C 1
ATOM 1349 O O . ASN A 1 169 ? -16.565 -5.846 11.367 1.00 95.38 169 ASN A O 1
ATOM 1353 N N . ARG A 1 170 ? -15.171 -5.255 13.032 1.00 93.75 170 ARG A N 1
ATOM 1354 C CA . ARG A 1 170 ? -13.959 -5.319 12.204 1.00 93.75 170 ARG A CA 1
ATOM 1355 C C . ARG A 1 170 ? -13.713 -6.742 11.699 1.00 93.75 170 ARG A C 1
ATOM 1357 O O . ARG A 1 170 ? -13.497 -6.919 10.505 1.00 93.75 170 ARG A O 1
ATOM 1364 N N . LEU A 1 171 ? -13.787 -7.744 12.575 1.00 95.94 171 LEU A N 1
ATOM 1365 C CA . LEU A 1 171 ? -13.593 -9.147 12.198 1.00 95.94 171 LEU A CA 1
ATOM 1366 C C . LEU A 1 171 ? -14.647 -9.619 11.190 1.00 95.94 171 LEU A C 1
ATOM 1368 O O . LEU A 1 171 ? -14.293 -10.267 10.208 1.00 95.94 171 LEU A O 1
ATOM 1372 N N . ALA A 1 172 ? -15.916 -9.263 11.389 1.00 96.56 172 ALA A N 1
ATOM 1373 C CA . ALA A 1 172 ? -16.998 -9.596 10.467 1.00 96.56 172 ALA A CA 1
ATOM 1374 C C . ALA A 1 172 ? -16.775 -8.962 9.084 1.00 96.56 172 ALA A C 1
ATOM 1376 O O . ALA A 1 172 ? -16.886 -9.639 8.061 1.00 96.56 172 ALA A O 1
ATOM 1377 N N . HIS A 1 173 ? -16.387 -7.687 9.040 1.00 95.25 173 HIS A N 1
ATOM 1378 C CA . HIS A 1 173 ? -16.049 -6.995 7.797 1.00 95.25 173 HIS A CA 1
ATOM 1379 C C . HIS A 1 173 ? -14.838 -7.628 7.088 1.00 95.25 173 HIS A C 1
ATOM 1381 O O . HIS A 1 173 ? -14.872 -7.872 5.880 1.00 95.25 173 HIS A O 1
ATOM 1387 N N . ASP A 1 174 ? -13.780 -7.967 7.827 1.00 92.88 174 ASP A N 1
ATOM 1388 C CA . ASP A 1 174 ? -12.595 -8.619 7.259 1.00 92.88 174 ASP A CA 1
ATOM 1389 C C . ASP A 1 174 ? -12.921 -10.022 6.721 1.00 92.88 174 ASP A C 1
ATOM 1391 O O . ASP A 1 174 ? -12.417 -10.423 5.664 1.00 92.88 174 ASP A O 1
ATOM 1395 N N . GLN A 1 175 ? -13.814 -10.756 7.393 1.00 95.94 175 GLN A N 1
ATOM 1396 C CA . GLN A 1 175 ? -14.346 -12.026 6.898 1.00 95.94 175 GLN A CA 1
ATOM 1397 C C . GLN A 1 175 ? -15.142 -11.839 5.601 1.00 95.94 175 GLN A C 1
ATOM 1399 O O . GLN A 1 175 ? -14.917 -12.595 4.656 1.00 95.94 175 GLN A O 1
ATOM 1404 N N . GLN A 1 176 ? -15.998 -10.817 5.501 1.00 95.25 176 GLN A N 1
ATOM 1405 C CA . GLN A 1 176 ? -16.729 -10.499 4.266 1.00 95.25 176 GLN A CA 1
ATOM 1406 C C . GLN A 1 176 ? -15.786 -10.163 3.102 1.00 95.25 176 GLN A C 1
ATOM 1408 O O . GLN A 1 176 ? -15.967 -10.647 1.984 1.00 95.25 176 GLN A O 1
ATOM 1413 N N . ILE A 1 177 ? -14.725 -9.390 3.350 1.00 93.81 177 ILE A N 1
ATOM 1414 C CA . ILE A 1 177 ? -13.708 -9.114 2.324 1.00 93.81 177 ILE A CA 1
ATOM 1415 C C . ILE A 1 177 ? -13.003 -10.407 1.905 1.00 93.81 177 ILE A C 1
ATOM 1417 O O . ILE A 1 177 ? -12.759 -10.629 0.715 1.00 93.81 177 ILE A O 1
ATOM 1421 N N . ARG A 1 178 ? -12.659 -11.273 2.863 1.00 95.19 178 ARG A N 1
ATOM 1422 C CA . ARG A 1 178 ? -12.000 -12.553 2.580 1.00 95.19 178 ARG A CA 1
ATOM 1423 C C . ARG A 1 178 ? -12.881 -13.465 1.729 1.00 95.19 178 ARG A C 1
ATOM 1425 O O . ARG A 1 178 ? -12.373 -14.051 0.773 1.00 95.19 178 ARG A O 1
ATOM 1432 N N . THR A 1 179 ? -14.172 -13.572 2.035 1.00 94.94 179 THR A N 1
ATOM 1433 C CA . THR A 1 179 ? -15.108 -14.388 1.249 1.00 94.94 179 THR A CA 1
ATOM 1434 C C . THR A 1 179 ? -15.322 -13.803 -0.144 1.00 94.94 179 THR A C 1
ATOM 1436 O O . THR A 1 179 ? -15.300 -14.558 -1.114 1.00 94.94 179 THR A O 1
ATOM 1439 N N . ALA A 1 180 ? -15.416 -12.477 -0.286 1.00 91.81 180 ALA A N 1
ATOM 1440 C CA . ALA A 1 180 ? -15.489 -11.818 -1.592 1.00 91.81 180 ALA A CA 1
ATOM 1441 C C . ALA A 1 180 ? -14.247 -12.106 -2.458 1.00 91.81 180 ALA A C 1
ATOM 1443 O O . ALA A 1 180 ? -14.375 -12.475 -3.627 1.00 91.81 180 ALA A O 1
ATOM 1444 N N . ARG A 1 181 ? -13.042 -12.023 -1.874 1.00 93.31 181 ARG A N 1
ATOM 1445 C CA . ARG A 1 181 ? -11.792 -12.396 -2.562 1.00 93.31 181 ARG A CA 1
ATOM 1446 C C . ARG A 1 181 ? -11.792 -13.862 -2.987 1.00 93.31 181 ARG A C 1
ATOM 1448 O O . ARG A 1 181 ? -11.389 -14.166 -4.104 1.00 93.31 181 ARG A O 1
ATOM 1455 N N . LEU A 1 182 ? -12.256 -14.764 -2.122 1.00 95.50 182 LEU A N 1
ATOM 1456 C CA . LEU A 1 182 ? -12.353 -16.188 -2.442 1.00 95.50 182 LEU A CA 1
ATOM 1457 C C . LEU A 1 182 ? -13.313 -16.426 -3.611 1.00 95.50 182 LEU A C 1
ATOM 1459 O O . LEU A 1 182 ? -12.943 -17.123 -4.551 1.00 95.50 182 LEU A O 1
ATOM 1463 N N . ARG A 1 183 ? -14.496 -15.800 -3.610 1.00 92.44 183 ARG A N 1
ATOM 1464 C CA . ARG A 1 183 ? -15.449 -15.883 -4.732 1.00 92.44 183 ARG A CA 1
ATOM 1465 C C . ARG A 1 183 ? -14.821 -15.409 -6.043 1.00 92.44 183 ARG A C 1
ATOM 1467 O O . ARG A 1 183 ? -14.972 -16.068 -7.066 1.00 92.44 183 ARG A O 1
ATOM 1474 N N . GLN A 1 184 ? -14.064 -14.311 -6.012 1.00 91.44 184 GLN A N 1
ATOM 1475 C CA . GLN A 1 184 ? -13.348 -13.825 -7.193 1.00 91.44 184 GLN A CA 1
ATOM 1476 C C . GLN A 1 184 ? -12.290 -14.825 -7.682 1.00 91.44 184 GLN A C 1
ATOM 1478 O O . GLN A 1 184 ? -12.180 -15.047 -8.886 1.00 91.44 184 GLN A O 1
ATOM 1483 N N . LEU A 1 185 ? -11.544 -15.457 -6.772 1.00 92.75 185 LEU A N 1
ATOM 1484 C CA . LEU A 1 185 ? -10.573 -16.496 -7.129 1.00 92.75 185 LEU A CA 1
ATOM 1485 C C . LEU A 1 185 ? -11.247 -17.730 -7.732 1.00 92.75 185 LEU A C 1
ATOM 1487 O O . LEU A 1 185 ? -10.750 -18.254 -8.721 1.00 92.75 185 LEU A O 1
ATOM 1491 N N . VAL A 1 186 ? -12.390 -18.158 -7.191 1.00 93.31 186 VAL A N 1
ATOM 1492 C CA . VAL A 1 186 ? -13.191 -19.257 -7.756 1.00 93.31 186 VAL A CA 1
ATOM 1493 C C . VAL A 1 186 ? -13.682 -18.897 -9.160 1.00 93.31 186 VAL A C 1
ATOM 1495 O O . VAL A 1 186 ? -13.527 -19.688 -10.086 1.00 93.31 186 VAL A O 1
ATOM 1498 N N . LYS A 1 187 ? -14.172 -17.668 -9.363 1.00 90.19 187 LYS A N 1
ATOM 1499 C CA . LYS A 1 187 ? -14.552 -17.173 -10.694 1.00 90.19 187 LYS A CA 1
ATOM 1500 C C . LYS A 1 187 ? -13.374 -17.194 -11.675 1.00 90.19 187 LYS A C 1
ATOM 1502 O O . LYS A 1 187 ? -13.534 -17.629 -12.810 1.00 90.19 187 LYS A O 1
ATOM 1507 N N . MET A 1 188 ? -12.189 -16.757 -11.243 1.00 90.62 188 MET A N 1
ATOM 1508 C CA . MET A 1 188 ? -10.974 -16.830 -12.064 1.00 90.62 188 MET A CA 1
ATOM 1509 C C . MET A 1 188 ? -10.559 -18.271 -12.356 1.00 90.62 188 MET A C 1
ATOM 1511 O O . MET A 1 188 ? -10.125 -18.546 -13.467 1.00 90.62 188 MET A O 1
ATOM 1515 N N . TYR A 1 189 ? -10.705 -19.176 -11.386 1.00 94.12 189 TYR A N 1
ATOM 1516 C CA . TYR A 1 189 ? -10.411 -20.596 -11.551 1.00 94.12 189 TYR A CA 1
ATOM 1517 C C . TYR A 1 189 ? -11.296 -21.228 -12.631 1.00 94.12 189 TYR A C 1
ATOM 1519 O O . TYR A 1 189 ? -10.776 -21.878 -13.531 1.00 94.12 189 TYR A O 1
ATOM 1527 N N . HIS A 1 190 ? -12.602 -20.957 -12.625 1.00 91.31 190 HIS A N 1
ATOM 1528 C CA . HIS A 1 190 ? -13.491 -21.407 -13.704 1.00 91.31 190 HIS A CA 1
ATOM 1529 C C . HIS A 1 190 ? -13.163 -20.764 -15.058 1.00 91.31 190 HIS A C 1
ATOM 1531 O O . HIS A 1 190 ? -13.363 -21.381 -16.096 1.00 91.31 190 HIS A O 1
ATOM 1537 N N . ALA A 1 191 ? -12.597 -19.554 -15.065 1.00 89.56 191 ALA A N 1
ATOM 1538 C CA . ALA A 1 191 ? -12.132 -18.907 -16.288 1.00 89.56 191 ALA A CA 1
ATOM 1539 C C . ALA A 1 191 ? -10.768 -19.431 -16.783 1.00 89.56 191 ALA A C 1
ATOM 1541 O O . ALA A 1 191 ? -10.326 -19.011 -17.852 1.00 89.56 191 ALA A O 1
ATOM 1542 N N . THR A 1 192 ? -10.088 -20.334 -16.064 1.00 89.88 192 THR A N 1
ATOM 1543 C CA . THR A 1 192 ? -8.744 -20.809 -16.458 1.00 89.88 192 THR A CA 1
ATOM 1544 C C . THR A 1 192 ? -8.719 -21.507 -17.814 1.00 89.88 192 THR A C 1
ATOM 1546 O O . THR A 1 192 ? -7.720 -21.401 -18.518 1.00 89.88 192 THR A O 1
ATOM 1549 N N . GLU A 1 193 ? -9.826 -22.117 -18.241 1.00 84.94 193 GLU A N 1
ATOM 1550 C CA . GLU A 1 193 ? -9.975 -22.712 -19.581 1.00 84.94 193 GLU A CA 1
ATOM 1551 C C . GLU A 1 193 ? -9.825 -21.676 -20.712 1.00 84.94 193 GLU A C 1
ATOM 1553 O O . GLU A 1 193 ? -9.444 -21.993 -21.843 1.00 84.94 193 GLU A O 1
ATOM 1558 N N . THR A 1 194 ? -10.095 -20.403 -20.407 1.00 85.25 194 THR A N 1
ATOM 1559 C CA . THR A 1 194 ? -9.917 -19.285 -21.344 1.00 85.25 194 THR A CA 1
ATOM 1560 C C . THR A 1 194 ? -8.513 -18.693 -21.334 1.00 85.25 194 THR A C 1
ATOM 1562 O O . THR A 1 194 ? -8.185 -17.901 -22.218 1.00 85.25 194 THR A O 1
ATOM 1565 N N . PHE A 1 195 ? -7.665 -19.061 -20.371 1.00 89.75 195 PHE A N 1
ATOM 1566 C CA . PHE A 1 195 ? -6.321 -18.503 -20.281 1.00 89.75 195 PHE A CA 1
ATOM 1567 C C . PHE A 1 195 ? -5.432 -19.016 -21.409 1.00 89.75 195 PHE A C 1
ATOM 1569 O O . PHE A 1 195 ? -5.465 -20.187 -21.790 1.00 89.75 195 PHE A O 1
ATOM 1576 N N . VAL A 1 196 ? -4.618 -18.107 -21.942 1.00 88.50 196 VAL A N 1
ATOM 1577 C CA . VAL A 1 196 ? -3.640 -18.430 -22.976 1.00 88.50 196 VAL A CA 1
ATOM 1578 C C . VAL A 1 196 ? -2.482 -19.182 -22.327 1.00 88.50 196 VAL A C 1
ATOM 1580 O O . VAL A 1 196 ? -1.813 -18.680 -21.424 1.00 88.50 196 VAL A O 1
ATOM 1583 N N . THR A 1 197 ? -2.264 -20.397 -22.797 1.00 91.25 197 THR A N 1
ATOM 1584 C CA . THR A 1 197 ? -1.150 -21.284 -22.472 1.00 91.25 197 THR A CA 1
ATOM 1585 C C . THR A 1 197 ? -0.338 -21.507 -23.744 1.00 91.25 197 THR A C 1
ATOM 1587 O O . THR A 1 197 ? -0.826 -21.239 -24.839 1.00 91.25 197 THR A O 1
ATOM 1590 N N . LEU A 1 198 ? 0.904 -21.984 -23.629 1.00 92.94 198 LEU A N 1
ATOM 1591 C CA . LEU A 1 198 ? 1.737 -22.235 -24.813 1.00 92.94 198 LEU A CA 1
ATOM 1592 C C . LEU A 1 198 ? 1.087 -23.246 -25.768 1.00 92.94 198 LEU A C 1
ATOM 1594 O O . LEU A 1 198 ? 1.199 -23.088 -26.976 1.00 92.94 198 LEU A O 1
ATOM 1598 N N . ASP A 1 199 ? 0.346 -24.212 -25.224 1.00 93.56 199 ASP A N 1
ATOM 1599 C CA . ASP A 1 199 ? -0.293 -25.274 -26.001 1.00 93.56 199 ASP A CA 1
ATOM 1600 C C . ASP A 1 199 ? -1.554 -24.798 -26.744 1.00 93.56 199 ASP A C 1
ATOM 1602 O O . ASP A 1 199 ? -1.907 -25.360 -27.777 1.00 93.56 199 ASP A O 1
ATOM 1606 N N . ASN A 1 200 ? -2.249 -23.764 -26.245 1.00 91.19 200 ASN A N 1
ATOM 1607 C CA . ASN A 1 200 ? -3.476 -23.245 -26.867 1.00 91.19 200 ASN A CA 1
ATOM 1608 C C . ASN A 1 200 ? -3.295 -21.904 -27.600 1.00 91.19 200 ASN A C 1
ATOM 1610 O O . ASN A 1 200 ? -4.251 -21.416 -28.208 1.00 91.19 200 ASN A O 1
ATOM 1614 N N . LEU A 1 201 ? -2.098 -21.313 -27.558 1.00 92.56 201 LEU A N 1
ATOM 1615 C CA . LEU A 1 201 ? -1.815 -19.983 -28.097 1.00 92.56 201 LEU A CA 1
ATOM 1616 C C . LEU A 1 201 ? -2.135 -19.881 -29.590 1.00 92.56 201 LEU A C 1
ATOM 1618 O O . LEU A 1 201 ? -2.866 -18.972 -29.979 1.00 92.56 201 LEU A O 1
ATOM 1622 N N . ASP A 1 202 ? -1.673 -20.839 -30.392 1.00 94.19 202 ASP A N 1
ATOM 1623 C CA . ASP A 1 202 ? -1.900 -20.830 -31.841 1.00 94.19 202 ASP A CA 1
ATOM 1624 C C . ASP A 1 202 ? -3.397 -20.944 -32.157 1.00 94.19 202 ASP A C 1
ATOM 1626 O O . ASP A 1 202 ? -3.942 -20.120 -32.884 1.00 94.19 202 ASP A O 1
ATOM 1630 N N . SER A 1 203 ? -4.111 -21.856 -31.484 1.00 92.62 203 SER A N 1
ATOM 1631 C CA . SER A 1 203 ? -5.566 -22.005 -31.650 1.00 92.62 203 SER A CA 1
ATOM 1632 C C . SER A 1 203 ? -6.351 -20.733 -31.288 1.00 92.62 203 SER A C 1
ATOM 1634 O O . SER A 1 203 ? -7.353 -20.403 -31.924 1.00 92.62 203 SER A O 1
ATOM 1636 N N . ARG A 1 204 ? -5.890 -19.977 -30.279 1.00 88.44 204 ARG A N 1
ATOM 1637 C CA . ARG A 1 204 ? -6.489 -18.697 -29.881 1.00 88.44 204 ARG A CA 1
ATOM 1638 C C . ARG A 1 204 ? -6.193 -17.604 -30.905 1.00 88.44 204 ARG A C 1
ATOM 1640 O O . ARG A 1 204 ? -7.110 -16.852 -31.236 1.00 88.44 204 ARG A O 1
ATOM 1647 N N . ILE A 1 205 ? -4.968 -17.533 -31.428 1.00 89.25 205 ILE A N 1
ATOM 1648 C CA . ILE A 1 205 ? -4.600 -16.599 -32.502 1.00 89.25 205 ILE A CA 1
ATOM 1649 C C . ILE A 1 205 ? -5.438 -16.884 -33.748 1.00 89.25 205 ILE A C 1
ATOM 1651 O O . ILE A 1 205 ? -6.045 -15.960 -34.283 1.00 89.25 205 ILE A O 1
ATOM 1655 N N . ASP A 1 206 ? -5.561 -18.149 -34.142 1.00 91.81 206 ASP A N 1
ATOM 1656 C CA . ASP A 1 206 ? -6.366 -18.551 -35.294 1.00 91.81 206 ASP A CA 1
ATOM 1657 C C . ASP A 1 206 ? -7.843 -18.209 -35.095 1.00 91.81 206 ASP A C 1
ATOM 1659 O O . ASP A 1 206 ? -8.467 -17.669 -36.004 1.00 91.81 206 ASP A O 1
ATOM 1663 N N . SER A 1 207 ? -8.401 -18.425 -33.895 1.00 86.31 207 SER A N 1
ATOM 1664 C CA . SER A 1 207 ? -9.783 -18.020 -33.594 1.00 86.31 207 SER A CA 1
ATOM 1665 C C . SER A 1 207 ? -9.987 -16.505 -33.710 1.00 86.31 207 SER A C 1
ATOM 1667 O O . SER A 1 207 ? -10.976 -16.055 -34.285 1.00 86.31 207 SER A O 1
ATOM 1669 N N . LEU A 1 208 ? -9.028 -15.705 -33.235 1.00 83.94 208 LEU A N 1
ATOM 1670 C CA . LEU A 1 208 ? -9.082 -14.246 -33.331 1.00 83.94 208 LEU A CA 1
ATOM 1671 C C . LEU A 1 208 ? -8.922 -13.760 -34.773 1.00 83.94 208 LEU A C 1
ATOM 1673 O O . LEU A 1 208 ? -9.588 -12.811 -35.167 1.00 83.94 208 LEU A O 1
ATOM 1677 N N . LEU A 1 209 ? -8.065 -14.404 -35.567 1.00 85.62 209 LEU A N 1
ATOM 1678 C CA . LEU A 1 209 ? -7.869 -14.066 -36.979 1.00 85.62 209 LEU A CA 1
ATOM 1679 C C . LEU A 1 209 ? -9.034 -14.543 -37.860 1.00 85.62 209 LEU A C 1
ATOM 1681 O O . LEU A 1 209 ? -9.338 -13.906 -38.871 1.00 85.62 209 LEU A O 1
ATOM 1685 N N . ALA A 1 210 ? -9.691 -15.645 -37.488 1.00 85.38 210 ALA A N 1
ATOM 1686 C CA . ALA A 1 210 ? -10.895 -16.148 -38.143 1.00 85.38 210 ALA A CA 1
ATOM 1687 C C . ALA A 1 210 ? -12.091 -15.213 -37.907 1.00 85.38 210 ALA A C 1
ATOM 1689 O O . ALA A 1 210 ? -12.858 -14.948 -38.836 1.00 85.38 210 ALA A O 1
ATOM 1690 N N . HIS A 1 211 ? -12.203 -14.636 -36.708 1.00 73.38 211 HIS A N 1
ATOM 1691 C CA . HIS A 1 211 ? -13.095 -13.513 -36.424 1.00 73.38 211 HIS A CA 1
ATOM 1692 C C . HIS A 1 211 ? -12.498 -12.204 -36.978 1.00 73.38 211 HIS A C 1
ATOM 1694 O O . HIS A 1 211 ? -12.070 -11.324 -36.238 1.00 73.38 211 HIS A O 1
ATOM 1700 N N . LYS A 1 212 ? -12.466 -12.068 -38.314 1.00 59.69 212 LYS A N 1
ATOM 1701 C CA . LYS A 1 212 ? -11.989 -10.857 -39.023 1.00 59.69 212 LYS A CA 1
ATOM 1702 C C . LYS A 1 212 ? -12.737 -9.578 -38.640 1.00 59.69 212 LYS A C 1
ATOM 1704 O O . LYS A 1 212 ? -12.240 -8.480 -38.876 1.00 59.69 212 LYS A O 1
ATOM 1709 N N . GLU A 1 213 ? -13.920 -9.724 -38.064 1.00 61.41 213 GLU A N 1
ATOM 1710 C CA . GLU A 1 213 ? -14.644 -8.645 -37.423 1.00 61.41 213 GLU A CA 1
ATOM 1711 C C . GLU A 1 213 ? -14.235 -8.651 -35.952 1.00 61.41 213 GLU A C 1
ATOM 1713 O O . GLU A 1 213 ? -14.612 -9.541 -35.189 1.00 61.41 213 GLU A O 1
ATOM 1718 N N . SER A 1 214 ? -13.434 -7.660 -35.547 1.00 57.75 214 SER A N 1
ATOM 1719 C CA . SER A 1 214 ? -13.323 -7.302 -34.132 1.00 57.75 214 SER A CA 1
ATOM 1720 C C . SER A 1 214 ? -14.729 -7.301 -33.525 1.00 57.75 214 SER A C 1
ATOM 1722 O O . SER A 1 214 ? -15.634 -6.825 -34.221 1.00 57.75 214 SER A O 1
ATOM 1724 N N . PRO A 1 215 ? -14.938 -7.776 -32.277 1.00 61.19 215 PRO A N 1
ATOM 1725 C CA . PRO A 1 215 ? -16.252 -7.692 -31.643 1.00 61.19 215 PRO A CA 1
ATOM 1726 C C . PRO A 1 215 ? -16.799 -6.285 -31.885 1.00 61.19 215 PRO A C 1
ATOM 1728 O O . PRO A 1 215 ? -16.021 -5.339 -31.703 1.00 61.19 215 PRO A O 1
ATOM 1731 N N . PRO A 1 216 ? -18.042 -6.146 -32.390 1.00 60.59 216 PRO A N 1
ATOM 1732 C CA . PRO A 1 216 ? -18.556 -4.867 -32.846 1.00 60.59 216 PRO A CA 1
ATOM 1733 C C . PRO A 1 216 ? -18.292 -3.856 -31.742 1.00 60.59 216 PRO A C 1
ATOM 1735 O O . PRO A 1 216 ? -18.730 -4.023 -30.602 1.00 60.59 216 PRO A O 1
ATOM 1738 N N . MET A 1 217 ? -17.461 -2.865 -32.057 1.00 62.28 217 MET A N 1
ATOM 1739 C CA . MET A 1 217 ? -17.267 -1.713 -31.198 1.00 62.28 217 MET A CA 1
ATOM 1740 C C . MET A 1 217 ? -18.598 -0.982 -31.228 1.00 62.28 217 MET A C 1
ATOM 1742 O O . MET A 1 217 ? -18.795 -0.126 -32.084 1.00 62.28 217 MET A O 1
ATOM 1746 N N . TYR A 1 218 ? -19.521 -1.387 -30.353 1.00 69.25 218 TYR A N 1
ATOM 1747 C CA . TYR A 1 218 ? -20.828 -0.766 -30.253 1.00 69.25 218 TYR A CA 1
ATOM 1748 C C . TYR A 1 218 ? -20.607 0.721 -30.027 1.00 69.25 218 TYR A C 1
ATOM 1750 O O . TYR A 1 218 ? -20.017 1.143 -29.024 1.00 69.25 218 TYR A O 1
ATOM 1758 N N . THR A 1 219 ? -21.040 1.516 -30.993 1.00 75.81 219 THR A N 1
ATOM 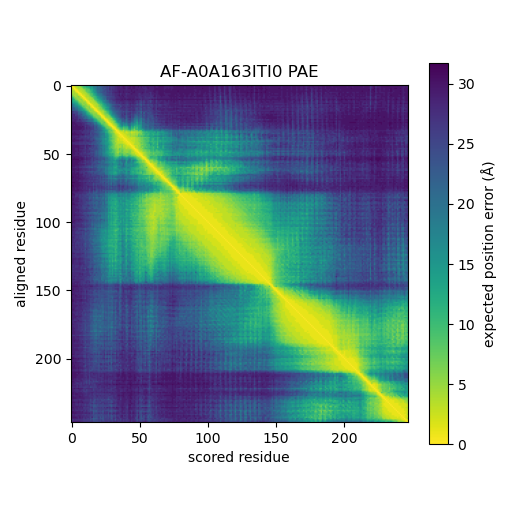1759 C CA . THR A 1 219 ? -21.119 2.957 -30.800 1.00 75.81 219 THR A CA 1
ATOM 1760 C C . THR A 1 219 ? -22.198 3.246 -29.754 1.00 75.81 219 THR A C 1
ATOM 1762 O O . THR A 1 219 ? -23.100 2.438 -29.526 1.00 75.81 219 THR A O 1
ATOM 1765 N N . LEU A 1 220 ? -22.099 4.392 -29.072 1.00 68.31 220 LEU A N 1
ATOM 1766 C CA . LEU A 1 220 ? -23.086 4.782 -28.057 1.00 68.31 220 LEU A CA 1
ATOM 1767 C C . LEU A 1 220 ? -24.516 4.735 -28.628 1.00 68.31 220 LEU A C 1
ATOM 1769 O O . LEU A 1 220 ? -25.430 4.283 -27.948 1.00 68.31 220 LEU A O 1
ATOM 1773 N N . ASP A 1 221 ? -24.682 5.143 -29.888 1.00 74.19 221 ASP A N 1
ATOM 1774 C CA . ASP A 1 221 ? -25.971 5.176 -30.579 1.00 74.19 221 ASP A CA 1
ATOM 1775 C C . ASP A 1 221 ? -26.515 3.765 -30.859 1.00 74.19 221 ASP A C 1
ATOM 1777 O O . ASP A 1 221 ? -27.708 3.523 -30.693 1.00 74.19 221 ASP A O 1
ATOM 1781 N N . GLU A 1 222 ? -25.656 2.801 -31.202 1.00 71.81 222 GLU A N 1
ATOM 1782 C CA . GLU A 1 222 ? -26.055 1.398 -31.387 1.00 71.81 222 GLU A CA 1
ATOM 1783 C C . GLU A 1 222 ? -26.459 0.736 -30.067 1.00 71.81 222 GLU A C 1
ATOM 1785 O O . GLU A 1 222 ? -27.446 0.001 -30.032 1.00 71.81 222 GLU A O 1
ATOM 1790 N N . LEU A 1 223 ? -25.760 1.045 -28.968 1.00 67.94 223 LEU A N 1
ATOM 1791 C CA . LEU A 1 223 ? -26.100 0.542 -27.633 1.00 67.94 223 LEU A CA 1
ATOM 1792 C C . LEU A 1 223 ? -27.492 1.018 -27.181 1.00 67.94 223 LEU A C 1
ATOM 1794 O O . LEU A 1 223 ? -28.218 0.271 -26.530 1.00 67.94 223 LEU A O 1
ATOM 1798 N N . MET A 1 224 ? -27.873 2.240 -27.559 1.00 70.94 224 MET A N 1
ATOM 1799 C CA . MET A 1 224 ? -29.186 2.821 -27.256 1.00 70.94 224 MET A CA 1
ATOM 1800 C C . MET A 1 224 ? -30.321 2.247 -28.121 1.00 70.94 224 MET A C 1
ATOM 1802 O O . MET A 1 224 ? -31.489 2.399 -27.767 1.00 70.94 224 MET A O 1
ATOM 1806 N N . LEU A 1 225 ? -30.005 1.607 -29.254 1.00 71.06 225 LEU A N 1
ATOM 1807 C CA . LEU A 1 225 ? -30.985 1.128 -30.239 1.00 71.06 225 LEU A CA 1
ATOM 1808 C C . LEU A 1 225 ? -31.210 -0.391 -30.208 1.00 71.06 225 LEU A C 1
ATOM 1810 O O . LEU A 1 225 ? -32.110 -0.879 -30.892 1.00 71.06 225 LEU A O 1
ATOM 1814 N N . THR A 1 226 ? -30.437 -1.149 -29.427 1.00 67.94 226 THR A N 1
ATOM 1815 C CA . THR A 1 226 ? -30.586 -2.608 -29.295 1.00 67.94 226 THR A CA 1
ATOM 1816 C C . THR A 1 226 ? -31.400 -3.006 -28.051 1.00 67.94 226 THR A C 1
ATOM 1818 O O . THR A 1 226 ? -30.811 -3.267 -27.003 1.00 67.94 226 THR A O 1
ATOM 1821 N N . PRO A 1 227 ? -32.737 -3.172 -28.135 1.00 64.31 227 PRO A N 1
ATOM 1822 C CA . PRO A 1 227 ? -33.556 -3.643 -27.007 1.00 64.31 227 PRO A CA 1
ATOM 1823 C C . PRO A 1 227 ? -33.219 -5.084 -26.579 1.00 64.31 227 PRO A C 1
ATOM 1825 O O . PRO A 1 227 ? -33.483 -5.488 -25.448 1.00 64.31 227 PRO A O 1
ATOM 1828 N N . ALA A 1 228 ? -32.598 -5.872 -27.465 1.00 62.56 228 ALA A N 1
ATOM 1829 C CA . ALA A 1 228 ? -32.076 -7.198 -27.133 1.00 62.56 228 ALA A CA 1
ATOM 1830 C C . ALA A 1 228 ? -30.910 -7.130 -26.126 1.00 62.56 228 ALA A C 1
ATOM 1832 O O . ALA A 1 228 ? -30.829 -7.972 -25.232 1.00 62.56 228 ALA A O 1
ATOM 1833 N N . ALA A 1 229 ? -30.064 -6.095 -26.211 1.00 64.38 229 ALA A N 1
ATOM 1834 C CA . ALA A 1 229 ? -28.974 -5.883 -25.261 1.00 64.38 229 ALA A CA 1
ATOM 1835 C C . ALA A 1 229 ? -29.507 -5.555 -23.859 1.00 64.38 229 ALA A C 1
ATOM 1837 O O . ALA A 1 229 ? -28.959 -6.037 -22.871 1.00 64.38 229 ALA A O 1
ATOM 1838 N N . GLU A 1 230 ? -30.619 -4.817 -23.760 1.00 71.62 230 GLU A N 1
ATOM 1839 C CA . GLU A 1 230 ? -31.267 -4.541 -22.474 1.00 71.62 230 GLU A CA 1
ATOM 1840 C C . GLU A 1 230 ? -31.801 -5.822 -21.820 1.00 71.62 230 GLU A C 1
ATOM 1842 O O . GLU A 1 230 ? -31.625 -6.024 -20.619 1.00 71.62 230 GLU A O 1
ATOM 1847 N N . ALA A 1 231 ? -32.427 -6.721 -22.587 1.00 78.00 231 ALA A N 1
ATOM 1848 C CA . ALA A 1 231 ? -32.965 -7.974 -22.053 1.00 78.00 231 ALA A CA 1
ATOM 1849 C C . ALA A 1 231 ? -31.858 -8.908 -21.532 1.00 78.00 231 ALA A C 1
ATOM 1851 O O . ALA A 1 231 ? -31.984 -9.474 -20.437 1.00 78.00 231 ALA A O 1
ATOM 1852 N N . ASP A 1 232 ? -30.760 -9.031 -22.280 1.00 76.62 232 ASP A N 1
ATOM 1853 C CA . ASP A 1 232 ? -29.595 -9.821 -21.879 1.00 76.62 232 ASP A CA 1
ATOM 1854 C C . ASP A 1 232 ? -28.856 -9.185 -20.698 1.00 76.62 232 ASP A C 1
ATOM 1856 O O . ASP A 1 232 ? -28.460 -9.890 -19.765 1.00 76.62 232 ASP A O 1
ATOM 1860 N N . GLU A 1 233 ? -28.751 -7.856 -20.659 1.00 80.12 233 GLU A N 1
ATOM 1861 C CA . GLU A 1 233 ? -28.198 -7.148 -19.509 1.00 80.12 233 GLU A CA 1
ATOM 1862 C C . GLU A 1 233 ? -29.076 -7.337 -18.265 1.00 80.12 233 GLU A C 1
ATOM 1864 O O . GLU A 1 233 ? -28.562 -7.617 -17.181 1.00 80.12 233 GLU A O 1
ATOM 1869 N N . ILE A 1 234 ? -30.403 -7.254 -18.393 1.00 85.12 234 ILE A N 1
ATOM 1870 C CA . ILE A 1 234 ? -31.333 -7.523 -17.289 1.00 85.12 234 ILE A CA 1
ATOM 1871 C C . ILE A 1 234 ? -31.164 -8.963 -16.797 1.00 85.12 234 ILE A C 1
ATOM 1873 O O . ILE A 1 234 ? -31.164 -9.201 -15.586 1.00 85.12 234 ILE A O 1
ATOM 1877 N N . LYS A 1 235 ? -30.992 -9.931 -17.702 1.00 89.25 235 LYS A N 1
ATOM 1878 C CA . LYS A 1 235 ? -30.749 -11.332 -17.342 1.00 89.25 235 LYS A CA 1
ATOM 1879 C C . LYS A 1 235 ? -29.412 -11.502 -16.617 1.00 89.25 235 LYS A C 1
ATOM 1881 O O . LYS A 1 235 ? -29.386 -12.149 -15.571 1.00 89.25 235 LYS A O 1
ATOM 1886 N N . ALA A 1 236 ? -28.345 -10.869 -17.100 1.00 84.81 236 ALA A N 1
ATOM 1887 C CA . ALA A 1 236 ? -27.035 -10.877 -16.453 1.00 84.81 236 ALA A CA 1
ATOM 1888 C C . ALA A 1 236 ? -27.078 -10.204 -15.072 1.00 84.81 236 ALA A C 1
ATOM 1890 O O . ALA A 1 236 ? -26.546 -10.741 -14.102 1.00 84.81 236 ALA A O 1
ATOM 1891 N N . ARG A 1 237 ? -27.778 -9.070 -14.940 1.00 83.25 237 ARG A N 1
ATOM 1892 C CA . ARG A 1 237 ? -27.999 -8.388 -13.656 1.00 83.25 237 ARG A CA 1
ATOM 1893 C C . ARG A 1 237 ? -28.796 -9.263 -12.688 1.00 83.25 237 ARG A C 1
ATOM 1895 O O . ARG A 1 237 ? -28.440 -9.326 -11.517 1.00 83.25 237 ARG A O 1
ATOM 1902 N N . LYS A 1 238 ? -29.831 -9.972 -13.155 1.00 92.25 238 LYS A N 1
ATOM 1903 C CA . LYS A 1 238 ? -30.594 -10.933 -12.336 1.00 92.25 238 LYS A CA 1
ATOM 1904 C C . LYS A 1 238 ? -29.733 -12.109 -11.881 1.00 92.25 238 LYS A C 1
ATOM 1906 O O . LYS A 1 238 ? -29.792 -12.470 -10.714 1.00 92.25 238 LYS A O 1
ATOM 1911 N N . GLN A 1 239 ? -28.914 -12.671 -12.767 1.00 87.56 239 GLN A N 1
ATOM 1912 C CA . GLN A 1 239 ? -27.971 -13.735 -12.410 1.00 87.56 239 GLN A CA 1
ATOM 1913 C C . GLN A 1 239 ? -26.949 -13.252 -11.379 1.00 87.56 239 GLN A C 1
ATOM 1915 O O . GLN A 1 239 ? -26.755 -13.910 -10.365 1.00 87.56 239 GLN A O 1
ATOM 1920 N N . LEU A 1 240 ? -26.377 -12.061 -11.574 1.00 83.50 240 LEU A N 1
ATOM 1921 C CA . LEU A 1 240 ? -25.445 -11.459 -10.623 1.00 83.50 240 LEU A CA 1
ATOM 1922 C C . LEU A 1 240 ? -26.115 -11.191 -9.269 1.00 83.50 240 LEU A C 1
ATOM 1924 O O . LEU A 1 240 ? -25.512 -11.432 -8.228 1.00 83.50 240 LEU A O 1
ATOM 1928 N N . LEU A 1 241 ? -27.368 -10.730 -9.260 1.00 86.38 241 LEU A N 1
ATOM 1929 C CA . LEU A 1 241 ? -28.140 -10.564 -8.027 1.00 86.38 241 LEU A CA 1
ATOM 1930 C C . LEU A 1 241 ? -28.395 -11.902 -7.327 1.00 86.38 241 LEU A C 1
ATOM 1932 O O . LEU A 1 241 ? -28.218 -11.973 -6.114 1.00 86.38 241 LEU A O 1
ATOM 1936 N N . ASN A 1 242 ? -28.745 -12.956 -8.064 1.00 89.62 242 ASN A N 1
ATOM 1937 C CA . ASN A 1 242 ? -28.933 -14.295 -7.500 1.00 89.62 242 ASN A CA 1
ATOM 1938 C C . ASN A 1 242 ? -27.628 -14.825 -6.884 1.00 89.62 242 ASN A C 1
ATOM 1940 O O . ASN A 1 242 ? -27.617 -15.199 -5.713 1.00 89.62 242 ASN A O 1
ATOM 1944 N N . GLU A 1 243 ? -26.503 -14.710 -7.598 1.00 81.69 243 GLU A N 1
ATOM 1945 C CA . GLU A 1 243 ? -25.173 -15.076 -7.088 1.00 81.69 243 GLU A CA 1
ATOM 1946 C C . GLU A 1 243 ? -24.787 -14.289 -5.824 1.00 81.69 243 GLU A C 1
ATOM 1948 O O . GLU A 1 243 ? -24.214 -14.842 -4.881 1.00 81.69 243 GLU A O 1
ATOM 1953 N N . VAL A 1 244 ? -25.093 -12.987 -5.780 1.00 78.19 244 VAL A N 1
ATOM 1954 C CA . VAL A 1 244 ? -24.814 -12.134 -4.614 1.00 78.19 244 VAL A CA 1
ATOM 1955 C C . VAL A 1 244 ? -25.701 -12.506 -3.425 1.00 78.19 244 VAL A C 1
ATOM 1957 O O . VAL A 1 244 ? -25.211 -12.499 -2.292 1.00 78.19 244 VAL A O 1
ATOM 1960 N N . MET A 1 245 ? -26.966 -12.853 -3.672 1.00 77.12 245 MET A N 1
ATOM 1961 C CA . MET A 1 245 ? -27.911 -13.296 -2.642 1.00 77.12 245 MET A CA 1
ATOM 1962 C C . MET A 1 245 ? -27.721 -14.765 -2.230 1.00 77.12 245 MET A C 1
ATOM 1964 O O . MET A 1 245 ? -28.245 -15.163 -1.193 1.00 77.12 245 MET A O 1
ATOM 1968 N N . GLY A 1 246 ? -26.936 -15.547 -2.980 1.00 66.25 246 GLY A N 1
ATOM 1969 C CA . GLY A 1 246 ? -26.700 -16.968 -2.714 1.00 66.25 246 GLY A CA 1
ATOM 1970 C C . GLY A 1 246 ? -27.894 -17.868 -3.051 1.00 66.25 246 GLY A C 1
ATOM 1971 O O . GLY A 1 246 ? -28.050 -18.904 -2.405 1.00 66.25 246 GLY A O 1
ATOM 1972 N N . LEU A 1 247 ? -28.728 -17.449 -4.011 1.00 46.97 247 LEU A N 1
ATOM 1973 C CA . LEU A 1 247 ? -29.824 -18.225 -4.612 1.00 46.97 247 LEU A CA 1
ATOM 1974 C C . LEU A 1 247 ? -29.350 -18.884 -5.910 1.00 46.97 247 LEU A C 1
ATOM 1976 O O . LEU A 1 247 ? -29.710 -20.060 -6.123 1.00 46.97 247 LEU A O 1
#

Solvent-accessible surface area (backbone atoms only — not comparable to full-atom values): 15238 Å² total; per-residue (Å²): 141,82,88,84,83,80,81,84,79,83,77,82,77,79,78,75,78,72,75,75,73,74,78,68,73,76,67,78,71,69,72,71,76,51,66,59,95,92,51,80,64,61,93,92,58,72,70,60,73,78,78,79,76,66,70,72,54,73,71,80,47,79,62,76,90,72,55,65,79,87,68,62,84,79,90,65,95,66,52,76,72,51,52,53,52,48,53,55,47,51,52,53,50,52,52,52,50,53,53,37,49,55,46,48,52,51,52,51,55,50,50,54,52,49,53,53,50,51,51,52,51,50,53,54,51,51,51,53,55,49,51,50,51,53,49,53,50,52,51,50,51,52,39,60,75,68,68,44,64,75,56,53,59,50,50,54,52,50,50,51,51,52,51,51,51,52,50,51,52,50,50,52,52,53,48,52,52,49,51,53,52,49,53,51,50,52,54,51,57,72,44,49,86,74,54,84,43,88,91,47,39,64,63,50,52,50,52,54,61,69,43,76,64,67,77,79,80,70,46,74,70,53,62,76,69,36,70,66,57,53,56,52,48,52,50,51,51,50,50,51,49,31,64,73,73,71,107

Organism: Absidia glauca (NCBI:txid4829)

Secondary structure (DSSP, 8-state):
---------------------------------PPPTTPPPPTT--SSPPP---SS-GGGS--GGG--TT---TT----HHHHHHHHHHHHHHHHHHHHHHHHHHHHHHHHHHHHHHHHHHHHHHHHHHHHHHHHHHHHHHHHHHHT-HHHHHHHHHHHHHHHHHHHHHHHHHHHHHHHHHHHHHHHHHHGGGGS--TTTHHHHHHHHHH--S-S----HHHHHH-HHHHHHHHHHHHHHHHHHHT-

Radius of gyration: 33.89 Å; Cα contacts (8 Å, |Δi|>4): 39; chains: 1; bounding box: 84×86×84 Å

Sequence (247 aa):
MSSIQRIASACRHTQWKQRGFSSTSISLQKQQQQYGEGFAPPKGSRDTTKPVHRRRRIATSIPSHLG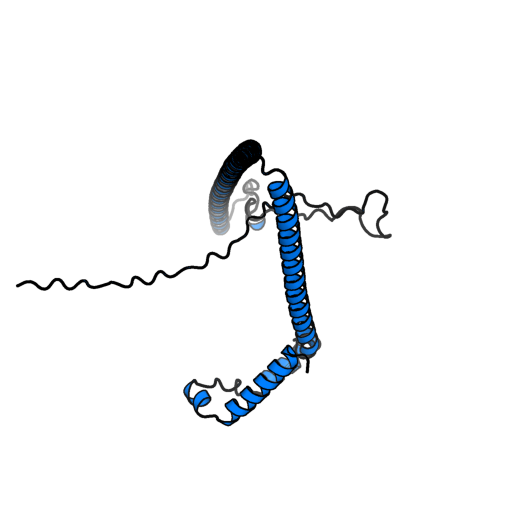NAAKASADLPLSPKQHHREALRATRHEYARELLQLQGQRDAAAATKRIQNEERLQTLKHQLDQEKKHHLQHEQEVVAMLGNTAAATQIEAEENVIQQQRQQNRLAHDQQIRTARLRQLVKMYHATETFVTLDNLDSRIDSLLAHKESPPMYTLDELMLTPAAEADEIKARKQLLNEVMGL

Foldseek 3Di:
DDDDDDDDDPPPDPPPPPPPPPPPPPPPPPVFPADPPPDDDPPPDDRGDDPPPPPPPLLQDDDCVLPDPVPDPPDDPDDPVVVVVVVVSVVVVVVSVVSSVVSVVVVVVVVVVVVVVVVVVVVVVVVVVVVVVVVVVVVVVVCVVVVPPVVVVVVVVVVVVVVVVVVVVVVVVVVVVVVVVVVVVVVVVVCVVVDDDPVCPVVVVVVVVVCVPDPPPQDPVNCVVDVVNVVVVVVVVVVVVCVVVVD

InterPro domains:
  IPR058940 Small ribosomal subunit protein mS26, fungi [PF26163] (29-217)

pLDDT: mean 77.5, std 16.97, range [35.75, 96.88]

Mean predicted aligned error: 19.03 Å